Protein AF-L7KKC1-F1 (afdb_monomer_lite)

pLDDT: mean 71.57, std 21.46, range [34.94, 95.06]

Sequence (226 aa):
MRPDLSATINRFHAAGFEMVVVGDIHDRDRKPMLIIGERESKPDSAPPTTPAPATAGQNASPPPPPAAVNVPTPAKRTVGKLPKGIVAVEALADPSTFPPRSPEGKLQRKIDKNGGVWEHAALFDLAGNPVPAILKPTRFGFAWAVYANQKCTGKVVQWVGYSSAHNLQMRIKTVESKGYRIGIVRARSQAQAIQEGRKKSAKVTRTDGGFDPEAEVVKVFAPELY

Secondary structure (DSSP, 8-state):
-PPPHHHHHHHHHHTT--EEEEE-TT-TT-PEEEEEPPP-PPPPP-PPPP----------PPPPPPP----------------TT------PPPGGGS-TTSHHHHHHHHHHHTTTEEEEEEEEETTSPBP-EEEEEETTEEEEEEESSTT--S-EEEEEEPP--SSHHHHHHHHHTTTEEEEEEEEEEEEEEEEETTEEEEEEEESSSS--TTSEEEEEE-GGG-

Radius of gyration: 22.79 Å; chains: 1; bounding box: 57×58×64 Å

Foldseek 3Di:
DDPDPVVVVVVCVVVVWDWDFDFDPPDPVRDTDTDTDDDDDDDDDDDDDDDDDDDDDDDDDDDDDDDDDPDPDDDDDDDDDDPPDPPPPDPFPDLVPDDCPAQQVVVQVVCVVVVQKDKDKFKAFPVRATFLWAWDQDPVGIWIQGDPDQLSDDDGPDTQDFDPDPDPLVRQVSSVVVRIWMFIWIARWGWGWDDDPPDIHIDIDGPSNGGDRPTHTPTIDDSVVD

Structure (mmCIF, N/CA/C/O backbone):
data_AF-L7KKC1-F1
#
_entry.id   AF-L7KKC1-F1
#
loop_
_atom_site.group_PDB
_atom_site.id
_atom_site.type_symbol
_atom_site.label_atom_id
_atom_site.label_alt_id
_atom_site.label_comp_id
_atom_site.label_asym_id
_atom_site.label_entity_id
_atom_site.label_seq_id
_atom_site.pdbx_PDB_ins_code
_atom_site.Cartn_x
_atom_site.Cartn_y
_atom_site.Cartn_z
_atom_site.occupancy
_atom_site.B_iso_or_equiv
_atom_site.auth_seq_id
_atom_site.auth_comp_id
_atom_site.auth_asym_id
_atom_site.auth_atom_id
_atom_site.pdbx_PDB_model_num
ATOM 1 N N . MET A 1 1 ? -15.226 32.324 -11.416 1.00 39.16 1 MET A N 1
ATOM 2 C CA . MET A 1 1 ? -15.829 31.696 -10.220 1.00 39.16 1 MET A CA 1
ATOM 3 C C . MET A 1 1 ? -15.585 30.199 -10.299 1.00 39.16 1 MET A C 1
ATOM 5 O O . MET A 1 1 ? -16.031 29.592 -11.262 1.00 39.16 1 MET A O 1
ATOM 9 N N . ARG A 1 2 ? -14.802 29.616 -9.383 1.00 38.75 2 ARG A N 1
ATOM 10 C CA . ARG A 1 2 ? -14.631 28.154 -9.336 1.00 38.75 2 ARG A CA 1
ATOM 11 C C . ARG A 1 2 ? -15.840 27.547 -8.610 1.00 38.75 2 ARG A C 1
ATOM 13 O O . ARG A 1 2 ? -16.244 28.133 -7.607 1.00 38.75 2 ARG A O 1
ATOM 20 N N . PRO A 1 3 ? -16.425 26.440 -9.097 1.00 49.88 3 PRO A N 1
ATOM 21 C CA . PRO A 1 3 ? -17.507 25.769 -8.388 1.00 49.88 3 PRO A CA 1
ATOM 22 C C . PRO A 1 3 ? -17.004 25.265 -7.032 1.00 49.88 3 PRO A C 1
ATOM 24 O O . PRO A 1 3 ? -15.871 24.796 -6.915 1.00 49.88 3 PRO A O 1
ATOM 27 N N . ASP A 1 4 ? -17.843 25.400 -6.007 1.00 67.12 4 ASP A N 1
ATOM 28 C CA . ASP A 1 4 ? -17.561 24.909 -4.661 1.00 67.12 4 ASP A CA 1
ATOM 29 C C . ASP A 1 4 ? -17.352 23.386 -4.714 1.00 67.12 4 ASP A C 1
ATOM 31 O O . ASP A 1 4 ? -18.232 22.619 -5.129 1.00 67.12 4 ASP A O 1
ATOM 35 N N . LEU A 1 5 ? -16.149 22.950 -4.334 1.00 54.59 5 LEU A N 1
ATOM 36 C CA . LEU A 1 5 ? -15.745 21.546 -4.327 1.00 54.59 5 LEU A CA 1
ATOM 37 C C . LEU A 1 5 ? -16.713 20.720 -3.469 1.00 54.59 5 LEU A C 1
ATOM 39 O O . LEU A 1 5 ? -17.073 19.607 -3.839 1.00 54.59 5 LEU A O 1
ATOM 43 N N . SER A 1 6 ? -17.207 21.305 -2.377 1.00 53.28 6 SER A N 1
ATOM 44 C CA . SER A 1 6 ? -18.157 20.682 -1.454 1.00 53.28 6 SER A CA 1
ATOM 45 C C . SER A 1 6 ? -19.505 20.422 -2.132 1.00 53.28 6 SER A C 1
ATOM 47 O O . SER A 1 6 ? -20.076 19.340 -2.005 1.00 53.28 6 SER A O 1
ATOM 49 N N . ALA A 1 7 ? -19.989 21.384 -2.923 1.00 56.47 7 ALA A N 1
ATOM 50 C CA . ALA A 1 7 ? -21.221 21.236 -3.695 1.00 56.47 7 ALA A CA 1
ATOM 51 C C . ALA A 1 7 ? -21.074 20.193 -4.814 1.00 56.47 7 ALA A C 1
ATOM 53 O O . ALA A 1 7 ? -22.025 19.480 -5.129 1.00 56.47 7 ALA A O 1
ATOM 54 N N . THR A 1 8 ? -19.875 20.076 -5.387 1.00 54.25 8 THR A N 1
ATOM 55 C CA . THR A 1 8 ? -19.562 19.075 -6.414 1.00 54.25 8 THR A CA 1
ATOM 56 C C . THR A 1 8 ? -19.548 17.675 -5.802 1.00 54.25 8 THR A C 1
ATOM 58 O O . THR A 1 8 ? -20.271 16.803 -6.272 1.00 54.25 8 THR A O 1
ATOM 61 N N . ILE A 1 9 ? -18.839 17.487 -4.684 1.00 56.25 9 ILE A N 1
ATOM 62 C CA . ILE A 1 9 ? -18.800 16.224 -3.930 1.00 56.25 9 ILE A CA 1
ATOM 63 C C . ILE A 1 9 ? -20.217 15.769 -3.541 1.00 56.25 9 ILE A C 1
ATOM 65 O O . ILE A 1 9 ? -20.574 14.614 -3.761 1.00 56.25 9 ILE A O 1
ATOM 69 N N . ASN A 1 10 ? -21.054 16.681 -3.036 1.00 53.44 10 ASN A N 1
ATOM 70 C CA . ASN A 1 10 ? -22.425 16.353 -2.635 1.00 53.44 10 ASN A CA 1
ATOM 71 C C . ASN A 1 10 ? -23.318 15.943 -3.820 1.00 53.44 10 ASN A C 1
ATOM 73 O O . ASN A 1 10 ? -24.145 15.046 -3.668 1.00 53.44 10 ASN A O 1
ATOM 77 N N . ARG A 1 11 ? -23.145 16.547 -5.006 1.00 54.91 11 ARG A N 1
ATOM 78 C CA . ARG A 1 11 ? -23.886 16.147 -6.219 1.00 54.91 11 ARG A CA 1
ATOM 79 C C . ARG A 1 11 ? -23.504 14.748 -6.698 1.00 54.91 11 ARG A C 1
ATOM 81 O O . ARG A 1 11 ? -24.383 13.996 -7.099 1.00 54.91 11 ARG A O 1
ATOM 88 N N . PHE A 1 12 ? -22.226 14.384 -6.619 1.00 53.41 12 PHE A N 1
ATOM 89 C CA . PHE A 1 12 ? -21.763 13.050 -7.010 1.00 53.41 12 PHE A CA 1
ATOM 90 C C . PHE A 1 12 ? -22.175 11.965 -6.007 1.00 53.41 12 PHE A C 1
ATOM 92 O O . PHE A 1 12 ? -22.616 10.896 -6.426 1.00 53.41 12 PHE A O 1
ATOM 99 N N . HIS A 1 13 ? -22.154 12.261 -4.703 1.00 52.38 13 HIS A N 1
ATOM 100 C CA . HIS A 1 13 ? -22.696 11.352 -3.686 1.00 52.38 13 HIS A CA 1
ATOM 101 C C . HIS A 1 13 ? -24.207 11.129 -3.851 1.00 52.38 13 HIS A C 1
ATOM 103 O O . HIS A 1 13 ? -24.672 9.995 -3.755 1.00 52.38 13 HIS A O 1
ATOM 109 N N . ALA A 1 14 ? -24.974 12.187 -4.146 1.00 50.50 14 ALA A N 1
ATOM 110 C CA . ALA A 1 14 ? -26.409 12.080 -4.427 1.00 50.50 14 ALA A CA 1
ATOM 111 C C . ALA A 1 14 ? -26.709 11.286 -5.715 1.00 50.50 14 ALA A C 1
ATOM 113 O O . ALA A 1 14 ? -27.774 10.687 -5.831 1.00 50.50 14 ALA A O 1
ATOM 114 N N . ALA A 1 15 ? -25.761 11.247 -6.655 1.00 46.16 15 ALA A N 1
ATOM 115 C CA . ALA A 1 15 ? -25.823 10.443 -7.873 1.00 46.16 15 ALA A CA 1
ATOM 116 C C . ALA A 1 15 ? -25.291 9.002 -7.695 1.00 46.16 15 ALA A C 1
ATOM 118 O O . ALA A 1 15 ? -25.231 8.252 -8.667 1.00 46.16 15 ALA A O 1
ATOM 119 N N . GLY A 1 16 ? -24.935 8.596 -6.468 1.00 39.91 16 GLY A N 1
ATOM 120 C CA . GLY A 1 16 ? -24.543 7.221 -6.143 1.00 39.91 16 GLY A CA 1
ATOM 121 C C . GLY A 1 16 ? -23.097 6.855 -6.483 1.00 39.91 16 GLY A C 1
ATOM 122 O O . GLY A 1 16 ? -22.773 5.671 -6.517 1.00 39.91 16 GLY A O 1
ATOM 123 N N . PHE A 1 17 ? -22.229 7.838 -6.730 1.00 43.53 17 PHE A N 1
ATOM 124 C CA . PHE A 1 17 ? -20.801 7.608 -6.951 1.00 43.53 17 PHE A CA 1
ATOM 125 C C . PHE A 1 17 ? -20.034 7.637 -5.625 1.00 43.53 17 PHE A C 1
ATOM 127 O O . PHE A 1 17 ? -20.229 8.540 -4.806 1.00 43.53 17 PHE A O 1
ATOM 134 N N . GLU A 1 18 ? -19.123 6.680 -5.429 1.00 43.03 18 GLU A N 1
ATOM 135 C CA . GLU A 1 18 ? -18.161 6.716 -4.328 1.00 43.03 18 GLU A CA 1
ATOM 136 C C . GLU A 1 18 ? -16.921 7.502 -4.768 1.00 43.03 18 GLU A C 1
ATOM 138 O O . GLU A 1 18 ? -16.272 7.188 -5.768 1.00 43.03 18 GLU A O 1
ATOM 143 N N . MET A 1 19 ? -16.613 8.571 -4.035 1.00 49.25 19 MET A N 1
ATOM 144 C CA . MET A 1 19 ? -15.468 9.426 -4.321 1.00 49.25 19 MET A CA 1
ATOM 145 C C . MET A 1 19 ? -14.422 9.313 -3.222 1.00 49.25 19 MET A C 1
ATOM 147 O O . MET A 1 19 ? -14.672 9.656 -2.065 1.00 49.25 19 MET A O 1
ATOM 151 N N . VAL A 1 20 ? -13.209 8.922 -3.611 1.00 48.16 20 VAL A N 1
ATOM 152 C CA . VAL A 1 20 ? -12.044 8.932 -2.725 1.00 48.16 20 VAL A CA 1
ATOM 153 C C . VAL A 1 20 ? -11.220 10.174 -3.035 1.00 48.16 20 VAL A C 1
ATOM 155 O O . VAL A 1 20 ? -10.623 10.304 -4.104 1.00 48.16 20 VAL A O 1
ATOM 158 N N . VAL A 1 21 ? -11.188 11.110 -2.087 1.00 47.34 21 VAL A N 1
ATOM 159 C CA . VAL A 1 21 ? -10.288 12.262 -2.161 1.00 47.34 21 VAL A CA 1
ATOM 160 C C . VAL A 1 21 ? -8.912 11.816 -1.690 1.00 47.34 21 VAL A C 1
ATOM 162 O O . VAL A 1 21 ? -8.676 11.648 -0.492 1.00 47.34 21 VAL A O 1
ATOM 165 N N . VAL A 1 22 ? -7.991 11.633 -2.632 1.00 46.12 22 VAL A N 1
ATOM 166 C CA . VAL A 1 22 ? -6.584 11.384 -2.315 1.00 46.12 22 VAL A CA 1
ATOM 167 C C . VAL A 1 22 ? -5.874 12.731 -2.328 1.00 46.12 22 VAL A C 1
ATOM 169 O O . VAL A 1 22 ? -5.817 13.415 -3.350 1.00 46.12 22 VAL A O 1
ATOM 172 N N . GLY A 1 23 ? -5.356 13.145 -1.173 1.00 39.34 23 GLY A N 1
ATOM 173 C CA . GLY A 1 23 ? -4.500 14.324 -1.107 1.00 39.34 23 GLY A CA 1
ATOM 174 C C . GLY A 1 23 ? -3.225 14.066 -1.903 1.00 39.34 23 GLY A C 1
ATOM 175 O O . GLY A 1 23 ? -2.485 13.136 -1.580 1.00 39.34 23 GLY A O 1
ATOM 176 N N . ASP A 1 24 ? -2.964 14.874 -2.932 1.00 44.38 24 ASP A N 1
ATOM 177 C CA . ASP A 1 24 ? -1.679 14.828 -3.618 1.00 44.38 24 ASP A CA 1
ATOM 178 C C . ASP A 1 24 ? -0.607 15.420 -2.693 1.00 44.38 24 ASP A C 1
ATOM 180 O O . ASP A 1 24 ? -0.556 16.625 -2.443 1.00 44.38 24 ASP A O 1
ATOM 184 N N . ILE A 1 25 ? 0.235 14.547 -2.137 1.00 45.97 25 ILE A N 1
ATOM 185 C CA . ILE A 1 25 ? 1.343 14.911 -1.241 1.00 45.97 25 ILE A CA 1
ATOM 186 C C . ILE A 1 25 ? 2.441 15.696 -1.987 1.00 45.97 25 ILE A C 1
ATOM 188 O O . ILE A 1 25 ? 3.301 16.304 -1.346 1.00 45.97 25 ILE A O 1
ATOM 192 N N . HIS A 1 26 ? 2.409 15.731 -3.323 1.00 41.16 26 HIS A N 1
ATOM 193 C CA . HIS A 1 26 ? 3.386 16.441 -4.144 1.00 41.16 26 HIS A CA 1
ATOM 194 C C . HIS A 1 26 ? 2.881 17.768 -4.731 1.00 41.16 26 HIS A C 1
ATOM 196 O O . HIS A 1 26 ? 3.691 18.505 -5.297 1.00 41.16 26 HIS A O 1
ATOM 202 N N . ASP A 1 27 ? 1.609 18.134 -4.537 1.00 43.75 27 ASP A N 1
ATOM 203 C CA . ASP A 1 27 ? 1.118 19.464 -4.901 1.00 43.75 27 ASP A CA 1
ATOM 204 C C . ASP A 1 27 ? 1.417 20.475 -3.780 1.00 43.75 27 ASP A C 1
ATOM 206 O O . ASP A 1 27 ? 0.890 20.382 -2.666 1.00 43.75 27 ASP A O 1
ATOM 210 N N . ARG A 1 28 ? 2.258 21.477 -4.073 1.00 41.28 28 ARG A N 1
ATOM 211 C CA . ARG A 1 28 ? 2.551 22.580 -3.137 1.00 41.28 28 ARG A CA 1
ATOM 212 C C . ARG A 1 28 ? 1.296 23.382 -2.777 1.00 41.28 28 ARG A C 1
ATOM 214 O O . ARG A 1 28 ? 1.252 23.935 -1.680 1.00 41.28 28 ARG A O 1
ATOM 221 N N . ASP A 1 29 ? 0.278 23.372 -3.638 1.00 51.53 29 ASP A N 1
ATOM 222 C CA . ASP A 1 29 ? -1.000 24.054 -3.415 1.00 51.53 29 ASP A CA 1
ATOM 223 C C . ASP A 1 29 ? -2.050 23.167 -2.714 1.00 51.53 29 ASP A C 1
ATOM 225 O O . ASP A 1 29 ? -3.161 23.631 -2.451 1.00 51.53 29 ASP A O 1
ATOM 229 N N . ARG A 1 30 ? -1.723 21.901 -2.398 1.00 47.28 30 ARG A N 1
ATOM 230 C CA . ARG A 1 30 ? -2.631 20.902 -1.797 1.00 47.28 30 ARG A CA 1
ATOM 231 C C . ARG A 1 30 ? -3.983 20.779 -2.512 1.00 47.28 30 ARG A C 1
ATOM 233 O O . ARG A 1 30 ? -5.016 20.657 -1.844 1.00 47.28 30 ARG A O 1
ATOM 240 N N . LYS A 1 31 ? -4.029 20.814 -3.847 1.00 44.19 31 LYS A N 1
ATOM 241 C CA . LYS A 1 31 ? -5.304 20.600 -4.541 1.00 44.19 31 LYS A CA 1
ATOM 242 C C . LYS A 1 31 ? -5.710 19.130 -4.362 1.00 44.19 31 LYS A C 1
ATOM 244 O O . LYS A 1 31 ? -4.922 18.237 -4.674 1.00 44.19 31 LYS A O 1
ATOM 249 N N . PRO A 1 32 ? -6.905 18.849 -3.817 1.00 42.81 32 PRO A N 1
ATOM 250 C CA . PRO A 1 32 ? -7.381 17.479 -3.696 1.00 42.81 32 PRO A CA 1
ATOM 251 C C . PRO A 1 32 ? -7.578 16.881 -5.093 1.00 42.81 32 PRO A C 1
ATOM 253 O O . PRO A 1 32 ? -8.260 17.482 -5.925 1.00 42.81 32 PRO A O 1
ATOM 256 N N . MET A 1 33 ? -7.007 15.701 -5.351 1.00 43.72 33 MET A N 1
ATOM 257 C CA . MET A 1 33 ? -7.360 14.927 -6.539 1.00 43.72 33 MET A CA 1
ATOM 258 C C . MET A 1 33 ? -8.684 14.212 -6.289 1.00 43.72 33 MET A C 1
ATOM 260 O O . MET A 1 33 ? -8.838 13.475 -5.311 1.00 43.72 33 MET A O 1
ATOM 264 N N . LEU A 1 34 ? -9.628 14.436 -7.199 1.00 45.03 34 LEU A N 1
ATOM 265 C CA . LEU A 1 34 ? -10.873 13.690 -7.279 1.00 45.03 34 LEU A CA 1
ATOM 266 C C . LEU A 1 34 ? -10.606 12.391 -8.039 1.00 45.03 34 LEU A C 1
ATOM 268 O O . LEU A 1 34 ? -10.221 12.438 -9.206 1.00 45.03 34 LEU A O 1
ATOM 272 N N . ILE A 1 35 ? -10.827 11.245 -7.403 1.00 49.44 35 ILE A N 1
ATOM 273 C CA . ILE A 1 35 ? -10.912 9.965 -8.105 1.00 49.44 35 ILE A CA 1
ATOM 274 C C . ILE A 1 35 ? -12.392 9.586 -8.120 1.00 49.44 35 ILE A C 1
ATOM 276 O O . ILE A 1 35 ? -12.973 9.324 -7.066 1.00 49.44 35 ILE A O 1
ATOM 280 N N . ILE A 1 36 ? -13.008 9.626 -9.303 1.00 42.75 36 ILE A N 1
ATOM 281 C CA . ILE A 1 36 ? -14.384 9.166 -9.526 1.00 42.75 36 ILE A CA 1
ATOM 282 C C . ILE A 1 36 ? -14.294 7.684 -9.902 1.00 42.75 36 ILE A C 1
ATOM 284 O O . ILE A 1 36 ? -13.693 7.345 -10.921 1.00 42.75 36 ILE A O 1
ATOM 288 N N . GLY A 1 37 ? -14.836 6.799 -9.064 1.00 37.22 37 GLY A N 1
ATOM 289 C CA . GLY A 1 37 ? -15.047 5.400 -9.434 1.00 37.22 37 GLY A CA 1
ATOM 290 C C . GLY A 1 37 ? -16.340 5.268 -10.235 1.00 37.22 37 GLY A C 1
ATOM 291 O O . GLY A 1 37 ? -17.384 5.715 -9.769 1.00 37.22 37 GLY A O 1
ATOM 292 N N . GLU A 1 38 ? -16.286 4.693 -11.437 1.00 38.59 38 GLU A N 1
ATOM 293 C CA . GLU A 1 38 ? -17.496 4.363 -12.199 1.00 38.59 38 GLU A CA 1
ATOM 294 C C . GLU A 1 38 ? -18.210 3.131 -11.625 1.00 38.59 38 GLU A C 1
ATOM 296 O O . GLU A 1 38 ? -17.590 2.222 -11.072 1.00 38.59 38 GLU A O 1
ATOM 301 N N . ARG A 1 39 ? -19.539 3.126 -11.772 1.00 38.16 39 ARG A N 1
ATOM 302 C CA . ARG A 1 39 ? -20.453 2.045 -11.388 1.00 38.16 39 ARG A CA 1
ATOM 303 C C . ARG A 1 39 ? -20.300 0.856 -12.343 1.00 38.16 39 ARG A C 1
ATOM 305 O O . ARG A 1 39 ? -20.395 1.041 -13.553 1.00 38.16 39 ARG A O 1
ATOM 312 N N . GLU A 1 40 ? -20.185 -0.361 -11.808 1.00 43.66 40 GLU A N 1
ATOM 313 C CA . GLU A 1 40 ? -20.381 -1.594 -12.584 1.00 43.66 40 GLU A CA 1
ATOM 314 C C . GLU A 1 40 ? -21.781 -1.592 -13.215 1.00 43.66 40 GLU A C 1
ATOM 316 O O . GLU A 1 40 ? -22.809 -1.664 -12.530 1.00 43.66 40 GLU A O 1
ATOM 321 N N . SER A 1 41 ? -21.829 -1.488 -14.541 1.00 41.09 41 SER A N 1
ATOM 322 C CA . SER A 1 41 ? -23.022 -1.803 -15.316 1.00 41.09 41 SER A CA 1
ATOM 323 C C . SER A 1 41 ? -23.044 -3.312 -15.556 1.00 41.09 41 SER A C 1
ATOM 325 O O . SER A 1 41 ? -22.096 -3.905 -16.061 1.00 41.09 41 SER A O 1
ATOM 327 N N . LYS A 1 42 ? -24.134 -3.941 -15.120 1.00 39.03 42 LYS A N 1
ATOM 328 C CA . LYS A 1 42 ? -24.416 -5.371 -15.261 1.00 39.03 42 LYS A CA 1
ATOM 329 C C . LYS A 1 42 ? -24.520 -5.709 -16.761 1.00 39.03 42 LYS A C 1
ATOM 331 O O . LYS A 1 42 ? -25.379 -5.113 -17.410 1.00 39.03 42 LYS A O 1
ATOM 336 N N . PRO A 1 43 ? -23.694 -6.606 -17.331 1.00 44.25 43 PRO A N 1
ATOM 337 C CA . PRO A 1 43 ? -23.801 -6.931 -18.747 1.00 44.25 43 PRO A CA 1
ATOM 338 C C . PRO A 1 43 ? -24.973 -7.888 -19.006 1.00 44.25 43 PRO A C 1
ATOM 340 O O . PRO A 1 43 ? -25.061 -8.964 -18.409 1.00 44.25 43 PRO A O 1
ATOM 343 N N . ASP A 1 44 ? -25.862 -7.479 -19.912 1.00 37.28 44 ASP A N 1
ATOM 344 C CA . ASP A 1 44 ? -26.849 -8.344 -20.559 1.00 37.28 44 ASP A CA 1
ATOM 345 C C . ASP A 1 44 ? -26.139 -9.393 -21.427 1.00 37.28 44 ASP A C 1
ATOM 347 O O . ASP A 1 44 ? -25.152 -9.121 -22.112 1.00 37.28 44 ASP A O 1
ATOM 351 N N . SER A 1 45 ? -26.638 -10.622 -21.352 1.00 42.19 45 SER A N 1
ATOM 352 C CA . SER A 1 45 ? -26.039 -11.811 -21.955 1.00 42.19 45 SER A CA 1
ATOM 353 C C . SER A 1 45 ? -26.360 -11.931 -23.447 1.00 42.19 45 SER A C 1
ATOM 355 O O . SER A 1 45 ? -27.527 -11.949 -23.828 1.00 42.19 45 SER A O 1
ATOM 357 N N . ALA A 1 46 ? -25.336 -12.145 -24.277 1.00 44.31 46 ALA A N 1
ATOM 358 C CA . ALA A 1 46 ? -25.465 -12.785 -25.587 1.00 44.31 46 ALA A CA 1
ATOM 359 C C . ALA A 1 46 ? -24.260 -13.724 -25.820 1.00 44.31 46 ALA A C 1
ATOM 361 O O . ALA A 1 46 ? -23.129 -13.335 -25.514 1.00 44.31 46 ALA A O 1
ATOM 362 N N . PRO A 1 47 ? -24.462 -14.962 -26.313 1.00 52.31 47 PRO A N 1
ATOM 363 C CA . PRO A 1 47 ? -23.385 -15.940 -26.454 1.00 52.31 47 PRO A CA 1
ATOM 364 C C . PRO A 1 47 ? -22.540 -15.704 -27.723 1.00 52.31 47 PRO A C 1
ATOM 366 O O . PRO A 1 47 ? -23.092 -15.337 -28.762 1.00 52.31 47 PRO A O 1
ATOM 369 N N . PRO A 1 48 ? -21.216 -15.953 -27.684 1.00 54.56 48 PRO A N 1
ATOM 370 C CA . PRO A 1 48 ? -20.351 -15.836 -28.853 1.00 54.56 48 PRO A CA 1
ATOM 371 C C . PRO A 1 48 ? -20.365 -17.095 -29.737 1.00 54.56 48 PRO A C 1
ATOM 373 O O . PRO A 1 48 ? -20.279 -18.228 -29.262 1.00 54.56 48 PRO A O 1
ATOM 376 N N . THR A 1 49 ? -20.411 -16.862 -31.048 1.00 45.09 49 THR A N 1
ATOM 377 C CA . THR A 1 49 ? -20.264 -17.852 -32.122 1.00 45.09 49 THR A CA 1
ATOM 378 C C . THR A 1 49 ? -18.806 -18.302 -32.267 1.00 45.09 49 THR A C 1
ATOM 380 O O . THR A 1 49 ? -17.895 -17.483 -32.379 1.00 45.09 49 THR A O 1
ATOM 383 N N . THR A 1 50 ? -18.594 -19.616 -32.300 1.00 53.97 50 THR A N 1
ATOM 384 C CA . THR A 1 50 ? -17.314 -20.302 -32.541 1.00 53.97 50 THR A CA 1
ATOM 385 C C . THR A 1 50 ? -16.831 -20.166 -33.993 1.00 53.97 50 THR A C 1
ATOM 387 O O . THR A 1 50 ? -17.629 -20.368 -34.908 1.00 53.97 50 THR A O 1
ATOM 390 N N . PRO A 1 51 ? -15.518 -19.980 -34.227 1.00 50.53 51 PRO A N 1
ATOM 391 C CA . PRO A 1 51 ? -14.867 -20.461 -35.442 1.00 50.53 51 PRO A CA 1
ATOM 392 C C . PRO A 1 51 ? -13.831 -21.570 -35.180 1.00 50.53 51 PRO A C 1
ATOM 394 O O . PRO A 1 51 ? -13.191 -21.643 -34.133 1.00 50.53 51 PRO A O 1
ATOM 397 N N . ALA A 1 52 ? -13.727 -22.442 -36.183 1.00 49.03 52 ALA A N 1
ATOM 398 C CA . ALA A 1 52 ? -12.994 -23.704 -36.268 1.00 49.03 52 ALA A CA 1
ATOM 399 C C . ALA A 1 52 ? -11.446 -23.571 -36.278 1.00 49.03 52 ALA A C 1
ATOM 401 O O . A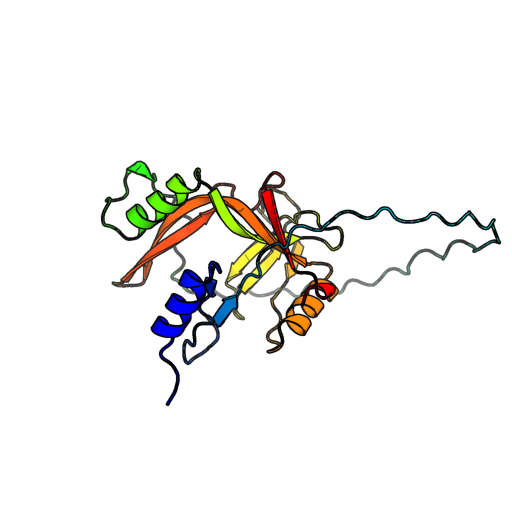LA A 1 52 ? -10.927 -22.477 -36.511 1.00 49.03 52 ALA A O 1
ATOM 402 N N . PRO A 1 53 ? -10.692 -24.677 -36.069 1.00 49.50 53 PRO A N 1
ATOM 403 C CA . PRO A 1 53 ? -9.236 -24.653 -35.961 1.00 49.50 53 PRO A CA 1
ATOM 404 C C . PRO A 1 53 ? -8.555 -24.774 -37.333 1.00 49.50 53 PRO A C 1
ATOM 406 O O . PRO A 1 53 ? -8.942 -25.601 -38.159 1.00 49.50 53 PRO A O 1
ATOM 409 N N . ALA A 1 54 ? -7.497 -23.989 -37.551 1.00 45.38 54 ALA A N 1
ATOM 410 C CA . ALA A 1 54 ? -6.571 -24.157 -38.669 1.00 45.38 54 ALA A CA 1
ATOM 411 C C . ALA A 1 54 ? -5.245 -24.758 -38.177 1.00 45.38 54 ALA A C 1
ATOM 413 O O . ALA A 1 54 ? -4.686 -24.358 -37.156 1.00 45.38 54 ALA A O 1
ATOM 414 N N . THR A 1 55 ? -4.786 -25.754 -38.925 1.00 41.16 55 THR A N 1
ATOM 415 C CA . THR A 1 55 ? -3.694 -26.675 -38.618 1.00 41.16 55 THR A CA 1
ATOM 416 C C . THR A 1 55 ? -2.303 -26.098 -38.915 1.00 41.16 55 THR A C 1
ATOM 418 O O . THR A 1 55 ? -2.097 -25.415 -39.911 1.00 41.16 55 THR A O 1
ATOM 421 N N . ALA A 1 56 ? -1.380 -26.455 -38.016 1.00 43.09 56 ALA A N 1
ATOM 422 C CA . ALA A 1 56 ? 0.083 -26.569 -38.060 1.00 43.09 56 ALA A CA 1
ATOM 423 C C . ALA A 1 56 ? 0.899 -26.051 -39.266 1.00 43.09 56 ALA A C 1
ATOM 425 O O . ALA A 1 56 ? 0.703 -26.451 -40.412 1.00 43.09 56 ALA A O 1
ATOM 426 N N . GLY A 1 57 ? 1.989 -25.346 -38.933 1.00 39.38 57 GLY A N 1
ATOM 427 C CA . GLY A 1 57 ? 3.124 -25.112 -39.824 1.00 39.38 57 GLY A CA 1
ATOM 428 C C . GLY A 1 57 ? 4.396 -24.636 -39.105 1.00 39.38 57 GLY A C 1
ATOM 429 O O . GLY A 1 57 ? 4.546 -23.452 -38.853 1.00 39.38 57 GLY A O 1
ATOM 430 N N . GLN A 1 58 ? 5.312 -25.585 -38.873 1.00 44.84 58 GLN A N 1
ATOM 431 C CA . GLN A 1 58 ? 6.778 -25.483 -39.032 1.00 44.84 58 GLN A CA 1
ATOM 432 C C . GLN A 1 58 ? 7.670 -24.748 -37.998 1.00 44.84 58 GLN A C 1
ATOM 434 O O . GLN A 1 58 ? 7.644 -23.537 -37.829 1.00 44.84 58 GLN A O 1
ATOM 439 N N . ASN A 1 59 ? 8.565 -25.563 -37.415 1.00 52.44 59 ASN A N 1
ATOM 440 C CA . ASN A 1 59 ? 10.009 -25.367 -37.209 1.00 52.44 59 ASN A CA 1
ATOM 441 C C . ASN A 1 59 ? 10.537 -23.957 -36.890 1.00 52.44 59 ASN A C 1
ATOM 443 O O . ASN A 1 59 ? 10.825 -23.173 -37.792 1.00 52.44 59 ASN A O 1
ATOM 447 N N . ALA A 1 60 ? 10.886 -23.737 -35.620 1.00 47.28 6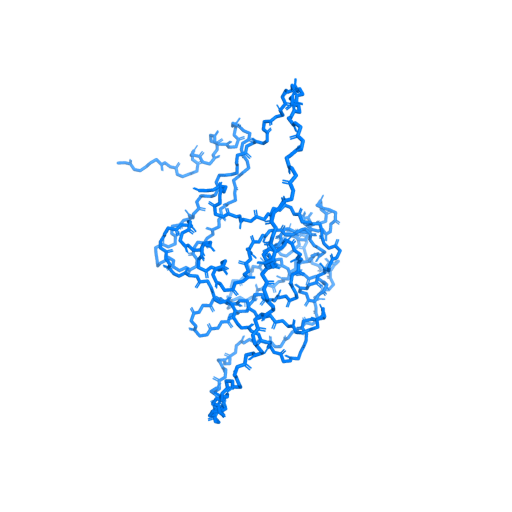0 ALA A N 1
ATOM 448 C CA . ALA A 1 60 ? 11.906 -22.766 -35.234 1.00 47.28 60 ALA A CA 1
ATOM 449 C C . ALA A 1 60 ? 12.873 -23.395 -34.217 1.00 47.28 60 ALA A C 1
ATOM 451 O O . ALA A 1 60 ? 12.461 -23.922 -33.183 1.00 47.28 60 ALA A O 1
ATOM 452 N N . SER A 1 61 ? 14.161 -23.367 -34.556 1.00 60.94 61 SER A N 1
ATOM 453 C CA . SER A 1 61 ? 15.289 -23.828 -33.743 1.00 60.94 61 SER A CA 1
ATOM 454 C C . SER A 1 61 ? 15.376 -23.106 -32.387 1.00 60.94 61 SER A C 1
ATOM 456 O O . SER A 1 61 ? 14.995 -21.937 -32.295 1.00 60.94 61 SER A O 1
ATOM 458 N N . PRO A 1 62 ? 15.923 -23.751 -31.339 1.00 68.56 62 PRO A N 1
ATOM 459 C CA . PRO A 1 62 ? 16.112 -23.112 -30.041 1.00 68.56 62 PRO A CA 1
ATOM 460 C C . PRO A 1 62 ? 17.147 -21.971 -30.120 1.00 68.56 62 PRO A C 1
ATOM 462 O O . PRO A 1 62 ? 18.189 -22.138 -30.762 1.00 68.56 62 PRO A O 1
ATOM 465 N N . PRO A 1 63 ? 16.900 -20.818 -29.468 1.00 70.81 63 PRO A N 1
ATOM 466 C CA . PRO A 1 63 ? 17.883 -19.746 -29.379 1.00 70.81 63 PRO A CA 1
ATOM 467 C C . PRO A 1 63 ? 19.076 -20.154 -28.491 1.00 70.81 63 PRO A C 1
ATOM 469 O O . PRO A 1 63 ? 18.902 -20.911 -27.531 1.00 70.81 63 PRO A O 1
ATOM 472 N N . PRO A 1 64 ? 20.291 -19.649 -28.777 1.00 73.19 64 PRO A N 1
ATOM 473 C CA . PRO A 1 64 ? 21.469 -19.892 -27.951 1.00 73.19 64 PRO A CA 1
ATOM 474 C C . PRO A 1 64 ? 21.321 -19.266 -26.550 1.00 73.19 64 PRO A C 1
ATOM 476 O O . PRO A 1 64 ? 20.623 -18.259 -26.391 1.00 73.19 64 PRO A O 1
ATOM 479 N N . PRO A 1 65 ? 21.989 -19.831 -25.525 1.00 68.00 65 PRO A N 1
ATOM 480 C CA . PRO A 1 65 ? 21.948 -19.301 -24.166 1.00 68.00 65 PRO A CA 1
ATOM 481 C C . PRO A 1 65 ? 22.533 -17.877 -24.098 1.00 68.00 65 PRO A C 1
ATOM 483 O O . PRO A 1 65 ? 23.476 -17.558 -24.829 1.00 68.00 65 PRO A O 1
ATOM 486 N N . PRO A 1 66 ? 21.998 -17.008 -23.220 1.00 59.66 66 PRO A N 1
ATOM 487 C CA . PRO A 1 66 ? 22.427 -15.619 -23.121 1.00 59.66 66 PRO A CA 1
ATOM 488 C C . PRO A 1 66 ? 23.887 -15.508 -22.668 1.00 59.66 66 PRO A C 1
ATOM 490 O O . PRO A 1 66 ? 24.317 -16.156 -21.713 1.00 59.66 66 PRO A O 1
ATOM 493 N N . ALA A 1 67 ? 24.636 -14.634 -23.344 1.00 51.56 67 ALA A N 1
ATOM 494 C CA . ALA A 1 67 ? 25.976 -14.233 -22.944 1.00 51.56 67 ALA A CA 1
ATOM 495 C C . ALA A 1 67 ? 25.962 -13.658 -21.517 1.00 51.56 67 ALA A C 1
ATOM 497 O O . ALA A 1 67 ? 25.089 -12.864 -21.159 1.00 51.56 67 ALA A O 1
ATOM 498 N N . ALA A 1 68 ? 26.943 -14.062 -20.710 1.00 45.81 68 ALA A N 1
ATOM 499 C CA . ALA A 1 68 ? 27.130 -13.592 -19.346 1.00 45.81 68 ALA A CA 1
ATOM 500 C C . ALA A 1 68 ? 27.260 -12.059 -19.317 1.00 45.81 68 ALA A C 1
ATOM 502 O O . ALA A 1 68 ? 28.266 -11.489 -19.739 1.00 45.81 68 ALA A O 1
ATOM 503 N N . VAL A 1 69 ? 26.228 -11.387 -18.809 1.00 45.78 69 VAL A N 1
ATOM 504 C CA . VAL A 1 69 ? 26.272 -9.955 -18.522 1.00 45.78 69 VAL A CA 1
ATOM 505 C C . VAL A 1 69 ? 27.171 -9.757 -17.305 1.00 45.78 69 VAL A C 1
ATOM 507 O O . VAL A 1 69 ? 26.849 -10.188 -16.199 1.00 45.78 69 VAL A O 1
ATOM 510 N N . ASN A 1 70 ? 28.308 -9.098 -17.526 1.00 44.91 70 ASN A N 1
ATOM 511 C CA . ASN A 1 70 ? 29.186 -8.593 -16.478 1.00 44.91 70 ASN A CA 1
ATOM 512 C C . ASN A 1 70 ? 28.385 -7.669 -15.549 1.00 44.91 70 ASN A C 1
ATOM 514 O O . ASN A 1 70 ? 28.006 -6.562 -15.931 1.00 44.91 70 ASN A O 1
ATOM 518 N N . VAL A 1 71 ? 28.117 -8.132 -14.328 1.00 41.78 71 VAL A N 1
ATOM 519 C CA . VAL A 1 71 ? 27.502 -7.330 -13.268 1.00 41.78 71 VAL A CA 1
ATOM 520 C C . VAL A 1 71 ? 28.573 -6.383 -12.716 1.00 41.78 71 VAL A C 1
ATOM 522 O O . VAL A 1 71 ? 29.547 -6.864 -12.135 1.00 41.78 71 VAL A O 1
ATOM 525 N N . PRO A 1 72 ? 28.443 -5.050 -12.851 1.00 44.12 72 PRO A N 1
ATOM 526 C CA . PRO A 1 72 ? 29.346 -4.139 -12.168 1.00 44.12 72 PRO A CA 1
ATOM 527 C C . PRO A 1 72 ? 29.145 -4.243 -10.650 1.00 44.12 72 PRO A C 1
ATOM 529 O O . PRO A 1 72 ? 28.038 -4.103 -10.124 1.00 44.12 72 PRO A O 1
ATOM 532 N N . THR A 1 73 ? 30.251 -4.487 -9.953 1.00 46.38 73 THR A N 1
ATOM 533 C CA . THR A 1 73 ? 30.401 -4.487 -8.496 1.00 46.38 73 THR A CA 1
ATOM 534 C C . THR A 1 73 ? 29.714 -3.269 -7.859 1.00 46.38 73 THR A C 1
ATOM 536 O O . THR A 1 73 ? 29.981 -2.138 -8.275 1.00 46.38 73 THR A O 1
ATOM 539 N N . PRO A 1 74 ? 28.862 -3.431 -6.828 1.00 42.97 74 PRO A N 1
ATOM 540 C CA . PRO A 1 74 ? 28.251 -2.291 -6.162 1.00 42.97 74 PRO A CA 1
ATOM 541 C C . PRO A 1 74 ? 29.312 -1.489 -5.400 1.00 42.97 74 PRO A C 1
ATOM 543 O O . PRO A 1 74 ? 29.957 -1.984 -4.473 1.00 42.97 74 PRO A O 1
ATOM 546 N N . ALA A 1 75 ? 29.463 -0.220 -5.780 1.00 45.56 75 ALA A N 1
ATOM 547 C CA . ALA A 1 75 ? 30.248 0.758 -5.044 1.00 45.56 75 ALA A CA 1
ATOM 548 C C . ALA A 1 75 ? 29.777 0.833 -3.581 1.00 45.56 75 ALA A C 1
ATOM 550 O O . ALA A 1 75 ? 28.576 0.918 -3.301 1.00 45.56 75 ALA A O 1
ATOM 551 N N . LYS A 1 76 ? 30.738 0.820 -2.647 1.00 40.12 76 LYS A N 1
ATOM 552 C CA . LYS A 1 76 ? 30.525 1.034 -1.209 1.00 40.12 76 LYS A CA 1
ATOM 553 C C . LYS A 1 76 ? 29.761 2.343 -1.005 1.00 40.12 76 LYS A C 1
ATOM 555 O O . LYS A 1 76 ? 30.323 3.428 -1.122 1.00 40.12 76 LYS A O 1
ATOM 560 N N . ARG A 1 77 ? 28.463 2.244 -0.719 1.00 39.94 77 ARG A N 1
ATOM 561 C CA . ARG A 1 77 ? 27.610 3.400 -0.453 1.00 39.94 77 ARG A CA 1
ATOM 562 C C . ARG A 1 77 ? 27.674 3.709 1.037 1.00 39.94 77 ARG A C 1
ATOM 564 O O . ARG A 1 77 ? 27.157 2.958 1.859 1.00 39.94 77 ARG A O 1
ATOM 571 N N . THR A 1 78 ? 28.334 4.812 1.367 1.00 39.22 78 THR A N 1
ATOM 572 C CA . THR A 1 78 ? 28.377 5.396 2.706 1.00 39.22 78 THR A CA 1
ATOM 573 C C . THR A 1 78 ? 26.950 5.618 3.203 1.00 39.22 78 THR A C 1
ATOM 575 O O . THR A 1 78 ? 26.150 6.290 2.546 1.00 39.22 78 THR A O 1
ATOM 578 N N . VAL A 1 79 ? 26.617 5.009 4.341 1.00 36.97 79 VAL A N 1
ATOM 579 C CA . VAL A 1 79 ? 25.309 5.108 4.995 1.00 36.97 79 VAL A CA 1
ATOM 580 C C . VAL A 1 79 ? 25.108 6.554 5.446 1.00 36.97 79 VAL A C 1
ATOM 582 O O . VAL A 1 79 ? 25.617 6.987 6.477 1.00 36.97 79 VAL A O 1
ATOM 585 N N . GLY A 1 80 ? 24.389 7.326 4.632 1.00 36.28 80 GLY A N 1
ATOM 586 C CA . GLY A 1 80 ? 23.899 8.643 5.009 1.00 36.28 80 GLY A CA 1
ATOM 587 C C . GLY A 1 80 ? 22.928 8.506 6.178 1.00 36.28 80 GLY A C 1
ATOM 588 O O . GLY A 1 80 ? 21.934 7.787 6.093 1.00 36.28 80 GLY A O 1
ATOM 589 N N . LYS A 1 81 ? 23.256 9.188 7.274 1.00 38.53 81 LYS A N 1
ATOM 590 C CA . LYS A 1 81 ? 22.473 9.331 8.506 1.00 38.53 81 LYS A CA 1
ATOM 591 C C . LYS A 1 81 ? 20.997 9.615 8.168 1.00 38.53 81 LYS A C 1
ATOM 593 O O . LYS A 1 81 ? 20.700 10.650 7.572 1.00 38.53 81 LYS A O 1
ATOM 598 N N . LEU A 1 82 ? 20.086 8.702 8.527 1.00 43.25 82 LEU A N 1
ATOM 599 C CA . LEU A 1 82 ? 18.640 8.935 8.422 1.00 43.25 82 LEU A CA 1
ATOM 600 C C . LEU A 1 82 ? 18.242 10.171 9.255 1.00 43.25 82 LEU A C 1
ATOM 602 O O . LEU A 1 82 ? 18.839 10.401 10.314 1.00 43.25 82 LEU A O 1
ATOM 606 N N . PRO A 1 83 ? 17.234 10.954 8.825 1.00 42.66 83 PRO A N 1
ATOM 607 C CA . PRO A 1 83 ? 16.691 12.032 9.641 1.00 42.66 83 PRO A CA 1
ATOM 608 C C . PRO A 1 83 ? 16.198 11.469 10.982 1.00 42.66 83 PRO A C 1
ATOM 610 O O . PRO A 1 83 ? 15.375 10.553 11.029 1.00 42.66 83 PRO A O 1
ATOM 613 N N . LYS A 1 84 ? 16.729 12.017 12.081 1.00 41.88 84 LYS A N 1
ATOM 614 C CA . LYS A 1 84 ? 16.248 11.763 13.444 1.00 41.88 84 LYS A CA 1
ATOM 615 C C . LYS A 1 84 ? 14.782 12.203 13.513 1.00 41.88 84 LYS A C 1
ATOM 617 O O . LYS A 1 84 ? 14.509 13.392 13.389 1.00 41.88 84 LYS A O 1
ATOM 622 N N . GLY A 1 85 ? 13.859 11.258 13.678 1.00 40.16 85 GLY A N 1
ATOM 623 C CA . GLY A 1 85 ? 12.430 11.563 13.812 1.00 40.16 85 GLY A CA 1
ATOM 624 C C . GLY A 1 85 ? 11.474 10.415 13.491 1.00 40.16 85 GLY A C 1
ATOM 625 O O . GLY A 1 85 ? 10.320 10.472 13.895 1.00 40.16 85 GLY A O 1
ATOM 626 N N . ILE A 1 86 ? 11.929 9.352 12.821 1.00 38.09 86 ILE A N 1
ATOM 627 C CA . ILE A 1 86 ? 11.120 8.138 12.656 1.00 38.09 86 ILE A CA 1
ATOM 628 C C . ILE A 1 86 ? 11.413 7.242 13.858 1.00 38.09 86 ILE A C 1
ATOM 630 O O . ILE A 1 86 ? 12.407 6.517 13.876 1.00 38.09 86 ILE A O 1
ATOM 634 N N . VAL A 1 87 ? 10.588 7.375 14.897 1.00 35.66 87 VAL A N 1
ATOM 635 C CA . VAL A 1 87 ? 10.578 6.453 16.037 1.00 35.66 87 VAL A CA 1
ATOM 636 C C . VAL A 1 87 ? 10.378 5.039 15.488 1.00 35.66 87 VAL A C 1
ATOM 638 O O . VAL A 1 87 ? 9.606 4.831 14.548 1.00 35.66 87 VAL A O 1
ATOM 641 N N . ALA A 1 88 ? 11.154 4.096 16.027 1.00 34.94 88 ALA A N 1
ATOM 642 C CA . ALA A 1 88 ? 11.064 2.675 15.726 1.00 34.94 88 ALA A CA 1
ATOM 643 C C . ALA A 1 88 ? 9.611 2.188 15.819 1.00 34.94 88 ALA A C 1
ATOM 645 O O . ALA A 1 88 ? 8.797 2.813 16.490 1.00 34.94 88 ALA A O 1
ATOM 646 N N . VAL A 1 89 ? 9.307 1.090 15.126 1.00 41.03 89 VAL A N 1
ATOM 647 C CA . VAL A 1 89 ? 7.995 0.431 15.080 1.00 41.03 89 VAL A CA 1
ATOM 648 C C . VAL A 1 89 ? 7.543 0.095 16.505 1.00 41.03 89 VAL A C 1
ATOM 650 O O . VAL A 1 89 ? 7.808 -0.990 17.011 1.00 41.03 89 VAL A O 1
ATOM 653 N N . GLU A 1 90 ? 6.919 1.059 17.177 1.00 46.09 90 GLU A N 1
ATOM 654 C CA . GLU A 1 90 ? 6.174 0.850 18.407 1.00 46.09 90 GLU A CA 1
ATOM 655 C C . GLU A 1 90 ? 5.127 -0.206 18.071 1.00 46.09 90 GLU A C 1
ATOM 657 O O . GLU A 1 90 ? 4.428 -0.085 17.056 1.00 46.09 90 GLU A O 1
ATOM 662 N N . ALA A 1 91 ? 5.088 -1.278 18.866 1.00 57.62 91 ALA A N 1
ATOM 663 C CA . ALA A 1 91 ? 4.045 -2.285 18.766 1.00 57.62 91 ALA A CA 1
ATOM 664 C C . ALA A 1 91 ? 2.701 -1.557 18.642 1.00 57.62 91 ALA A C 1
ATOM 666 O O . ALA A 1 91 ? 2.442 -0.629 19.413 1.00 57.62 91 ALA A O 1
ATOM 667 N N . LEU A 1 92 ? 1.904 -1.902 17.622 1.00 67.69 92 LEU A N 1
ATOM 668 C CA . LEU A 1 92 ? 0.613 -1.252 17.410 1.00 67.69 92 LEU A CA 1
ATOM 669 C C . LEU A 1 92 ? -0.158 -1.298 18.731 1.00 67.69 92 LEU A C 1
ATOM 671 O O . LEU A 1 92 ? -0.372 -2.377 19.281 1.00 67.69 92 LEU A O 1
ATOM 675 N N . ALA A 1 93 ? -0.514 -0.123 19.254 1.00 76.44 93 ALA A N 1
ATOM 676 C CA . ALA A 1 93 ? -1.275 -0.019 20.490 1.00 76.44 93 ALA A CA 1
ATOM 677 C C . ALA A 1 93 ? -2.564 -0.837 20.368 1.00 76.44 93 ALA A C 1
ATOM 679 O O . ALA A 1 93 ? -3.163 -0.857 19.297 1.00 76.44 93 ALA A O 1
ATOM 680 N N . ASP A 1 94 ? -2.989 -1.505 21.438 1.00 80.19 94 ASP A N 1
ATOM 681 C CA . ASP A 1 94 ? -4.206 -2.320 21.424 1.00 80.19 94 ASP A CA 1
ATOM 682 C C . ASP A 1 94 ? -5.414 -1.456 21.003 1.00 80.19 94 ASP A C 1
ATOM 684 O O . ASP A 1 94 ? -5.670 -0.421 21.635 1.00 80.19 94 ASP A O 1
ATOM 688 N N . PRO A 1 95 ? -6.167 -1.844 19.952 1.00 76.56 95 PRO A N 1
ATOM 689 C CA . PRO A 1 95 ? -7.255 -1.024 19.429 1.00 76.56 95 PRO A CA 1
ATOM 690 C C . PRO A 1 95 ? -8.380 -0.781 20.442 1.00 76.56 95 PRO A C 1
ATOM 692 O O . PRO A 1 95 ? -9.103 0.210 20.322 1.00 76.56 95 PRO A O 1
ATOM 695 N N . SER A 1 96 ? -8.507 -1.638 21.461 1.00 77.38 96 SER A N 1
ATOM 696 C CA . SER A 1 96 ? -9.492 -1.496 22.539 1.00 77.38 96 SER A CA 1
ATOM 697 C C . SER A 1 96 ? -9.193 -0.334 23.494 1.00 77.38 96 SER A C 1
ATOM 699 O O . SER A 1 96 ? -10.089 0.139 24.193 1.00 77.38 96 SER A O 1
ATOM 701 N N . THR A 1 97 ? -7.959 0.177 23.495 1.00 84.31 97 THR A N 1
ATOM 702 C CA . THR A 1 97 ? -7.525 1.261 24.392 1.00 84.31 97 THR A CA 1
ATOM 703 C C . THR A 1 97 ? -7.764 2.659 23.819 1.00 84.31 97 THR A C 1
ATOM 705 O O . THR A 1 97 ? -7.576 3.660 24.516 1.00 84.31 97 THR A O 1
ATOM 708 N N . PHE A 1 98 ? -8.202 2.766 22.559 1.00 85.12 98 PHE A N 1
ATOM 709 C CA . PHE A 1 98 ? -8.398 4.059 21.912 1.00 85.12 98 PHE A CA 1
ATOM 710 C C . PHE A 1 98 ? -9.607 4.820 22.482 1.00 85.12 98 PHE A C 1
ATOM 712 O O . PHE A 1 98 ? -10.729 4.303 22.477 1.00 85.12 98 PHE A O 1
ATOM 719 N N . PRO A 1 99 ? -9.441 6.092 22.901 1.00 86.81 99 PRO A N 1
ATOM 720 C CA . PRO A 1 99 ? -10.566 6.907 23.336 1.00 86.81 99 PRO A CA 1
ATOM 721 C C . PRO A 1 99 ? -11.610 7.033 22.212 1.00 86.81 99 PRO A C 1
ATOM 723 O O . PRO A 1 99 ? -11.272 7.404 21.089 1.00 86.81 99 PRO A O 1
ATOM 726 N N . PRO A 1 100 ? -12.914 6.841 22.469 1.00 85.19 100 PRO A N 1
ATOM 727 C CA . PRO A 1 100 ? -13.921 6.765 21.404 1.00 85.19 100 PRO A CA 1
ATOM 728 C C . PRO A 1 100 ? -14.077 8.065 20.598 1.00 85.19 100 PRO A C 1
ATOM 730 O O . PRO A 1 100 ? -14.595 8.057 19.482 1.00 85.19 100 PRO A O 1
ATOM 733 N N . ARG A 1 101 ? -13.654 9.201 21.168 1.00 89.69 101 ARG A N 1
ATOM 734 C CA . ARG A 1 101 ? -13.704 10.521 20.524 1.00 89.69 101 ARG A CA 1
ATOM 735 C C . ARG A 1 101 ? -12.391 10.924 19.851 1.00 89.69 101 ARG A C 1
ATOM 737 O O . ARG A 1 101 ? -12.393 11.936 19.145 1.00 89.69 101 ARG A O 1
ATOM 744 N N . SER A 1 102 ? -11.304 10.180 20.050 1.00 89.94 102 SER A N 1
ATOM 745 C CA . SER A 1 102 ? -10.019 10.498 19.432 1.00 89.94 102 SER A CA 1
ATOM 746 C C . SER A 1 102 ? -10.008 10.151 17.935 1.00 89.94 102 SER A C 1
ATOM 748 O O . SER A 1 102 ? -10.867 9.393 17.467 1.00 89.94 102 SER A O 1
ATOM 750 N N . PRO A 1 103 ? -9.088 10.734 17.143 1.00 89.75 103 PRO A N 1
ATOM 751 C CA . PRO A 1 103 ? -8.949 10.409 15.724 1.00 89.75 103 PRO A CA 1
ATOM 752 C C . PRO A 1 103 ? -8.767 8.907 15.476 1.00 89.75 103 PRO A C 1
ATOM 754 O O . PRO A 1 103 ? -9.421 8.352 14.595 1.00 89.75 103 PRO A O 1
ATOM 757 N N . GLU A 1 104 ? -7.935 8.250 16.281 1.00 90.62 104 GLU A N 1
ATOM 758 C CA . GLU A 1 104 ? -7.661 6.819 16.195 1.00 90.62 104 GLU A CA 1
ATOM 759 C C . GLU A 1 104 ? -8.874 5.972 16.583 1.00 90.62 104 GLU A C 1
ATOM 761 O O . GLU A 1 104 ? -9.226 5.075 15.825 1.00 90.62 104 GLU A O 1
ATOM 766 N N . GLY A 1 105 ? -9.609 6.317 17.648 1.00 88.88 105 GLY A N 1
ATOM 767 C CA . GLY A 1 105 ? -10.839 5.604 18.013 1.00 88.88 105 GLY A CA 1
ATOM 768 C C . GLY A 1 105 ? -11.944 5.744 16.960 1.00 88.88 105 GLY A C 1
ATOM 769 O O . GLY A 1 105 ? -12.663 4.788 16.663 1.00 88.88 105 GLY A O 1
ATOM 770 N N . LYS A 1 106 ? -12.060 6.918 16.324 1.00 92.81 106 LYS A N 1
ATOM 771 C CA . LYS A 1 106 ? -12.987 7.131 15.198 1.00 92.81 106 LYS A CA 1
ATOM 772 C C . LYS A 1 106 ? -12.590 6.324 13.964 1.00 92.81 106 LYS A C 1
ATOM 774 O O . LYS A 1 106 ? -13.473 5.796 13.292 1.00 92.81 106 LYS A O 1
ATOM 779 N N . LEU A 1 107 ? -11.296 6.264 13.647 1.00 92.19 107 LEU A N 1
ATOM 780 C CA . LEU A 1 107 ? -10.792 5.502 12.507 1.00 92.19 107 LEU A CA 1
ATOM 781 C C . LEU A 1 107 ? -10.932 3.996 12.747 1.00 92.19 107 LEU A C 1
ATOM 783 O O . LEU A 1 107 ? -11.434 3.302 11.870 1.00 92.19 107 LEU A O 1
ATOM 787 N N . GLN A 1 108 ? -10.591 3.517 13.945 1.00 92.94 108 GLN A N 1
ATOM 788 C CA . GLN A 1 108 ? -10.728 2.112 14.322 1.00 92.94 108 GLN A CA 1
ATOM 789 C C . GLN A 1 108 ? -12.174 1.644 14.170 1.00 92.94 108 GLN A C 1
ATOM 791 O O . GLN A 1 108 ? -12.422 0.677 13.468 1.00 92.94 108 GLN A O 1
ATOM 796 N N . ARG A 1 109 ? -13.150 2.416 14.663 1.00 92.06 109 ARG A N 1
ATOM 797 C CA . ARG A 1 109 ? -14.577 2.101 14.473 1.00 92.06 109 ARG A CA 1
ATOM 798 C C . ARG A 1 109 ? -14.997 1.982 13.009 1.00 92.06 109 ARG A C 1
ATOM 800 O O . ARG A 1 109 ? -15.938 1.254 12.715 1.00 92.06 109 ARG A O 1
ATOM 807 N N . LYS A 1 110 ? -14.373 2.728 12.090 1.00 92.94 110 LYS A N 1
ATOM 808 C CA . LYS A 1 110 ? -14.649 2.584 10.650 1.00 92.94 110 LYS A CA 1
ATOM 809 C C . LYS A 1 110 ? -14.059 1.288 10.105 1.00 92.94 110 LYS A C 1
ATOM 811 O O . LYS A 1 110 ? -14.729 0.612 9.338 1.00 92.94 110 LYS A O 1
ATOM 816 N N . ILE A 1 111 ? -12.846 0.941 10.528 1.00 91.69 111 ILE A N 1
ATOM 817 C CA . ILE A 1 111 ? -12.202 -0.325 10.168 1.00 91.69 111 ILE A CA 1
ATOM 818 C C . ILE A 1 111 ? -13.026 -1.505 10.705 1.00 91.69 111 ILE A C 1
ATOM 820 O O . ILE A 1 111 ? -13.325 -2.429 9.958 1.00 91.69 111 ILE A O 1
ATOM 824 N N . ASP A 1 112 ? -13.486 -1.435 11.955 1.00 92.75 112 ASP A N 1
ATOM 825 C CA . ASP A 1 112 ? -14.311 -2.478 12.576 1.00 92.75 112 ASP A CA 1
ATOM 826 C C . ASP A 1 112 ? -15.661 -2.635 11.861 1.00 92.75 112 ASP A C 1
ATOM 828 O O . ASP A 1 112 ? -16.103 -3.752 11.607 1.00 92.75 112 ASP A O 1
ATOM 832 N N . LYS A 1 113 ? -16.296 -1.521 11.462 1.00 92.19 113 LYS A N 1
ATOM 833 C CA . LYS A 1 113 ? -17.519 -1.543 10.636 1.00 92.19 113 LYS A CA 1
ATOM 834 C C . LYS A 1 113 ? -17.313 -2.222 9.285 1.00 92.19 113 LYS A C 1
ATOM 836 O O . LYS A 1 113 ? -18.250 -2.823 8.775 1.00 92.19 113 LYS A O 1
ATOM 841 N N . ASN A 1 114 ? -16.103 -2.147 8.741 1.00 90.56 114 ASN A N 1
ATOM 842 C CA . ASN A 1 114 ? -15.718 -2.822 7.507 1.00 90.56 114 ASN A CA 1
ATOM 843 C C . ASN A 1 114 ? -15.224 -4.259 7.755 1.00 90.56 114 ASN A C 1
ATOM 845 O O . ASN A 1 114 ? -14.593 -4.836 6.881 1.00 90.56 114 ASN A O 1
ATOM 849 N N . GLY A 1 115 ? -15.472 -4.848 8.932 1.00 92.44 115 GLY A N 1
ATOM 850 C CA . GLY A 1 115 ? -15.060 -6.218 9.250 1.00 92.44 115 GLY A CA 1
ATOM 851 C C . GLY A 1 115 ? -13.589 -6.358 9.649 1.00 92.44 115 GLY A C 1
ATOM 852 O O . GLY A 1 115 ? -13.011 -7.430 9.500 1.00 92.44 115 GLY A O 1
ATOM 853 N N . GLY A 1 116 ? -12.952 -5.285 10.130 1.00 90.88 116 GLY A N 1
ATOM 854 C CA . GLY A 1 116 ? -11.541 -5.306 10.536 1.00 90.88 116 GLY A CA 1
ATOM 855 C C . GLY A 1 116 ? -10.556 -5.219 9.364 1.00 90.88 116 GLY A C 1
ATOM 856 O O . GLY A 1 116 ? -9.349 -5.421 9.536 1.00 90.88 116 GLY A O 1
ATOM 857 N N . VAL A 1 117 ? -11.057 -4.926 8.164 1.00 93.12 117 VAL A N 1
ATOM 858 C CA . VAL A 1 117 ? -10.264 -4.818 6.942 1.00 93.12 117 VAL A CA 1
ATOM 859 C C . VAL A 1 117 ? -10.358 -3.423 6.338 1.00 93.12 117 VAL A C 1
ATOM 861 O O . VAL A 1 117 ? -11.298 -2.662 6.573 1.00 93.12 117 VAL A O 1
ATOM 864 N N . TRP A 1 118 ? -9.335 -3.064 5.572 1.00 93.81 118 TRP A N 1
ATOM 865 C CA . TRP A 1 118 ? -9.259 -1.788 4.877 1.00 93.81 118 TRP A CA 1
ATOM 866 C C . TRP A 1 118 ? -8.588 -1.958 3.521 1.00 93.81 118 TRP A C 1
ATOM 868 O O . TRP A 1 118 ? -7.853 -2.921 3.296 1.00 93.81 118 TRP A O 1
ATOM 878 N N . GLU A 1 119 ? -8.838 -1.009 2.630 1.00 93.88 119 GLU A N 1
ATOM 879 C CA . GLU A 1 119 ? -8.262 -0.985 1.294 1.00 93.88 119 GLU A CA 1
ATOM 880 C C . GLU A 1 119 ? -6.862 -0.373 1.311 1.00 93.88 119 GLU A C 1
ATOM 882 O O . GLU A 1 119 ? -6.653 0.762 1.749 1.00 93.88 119 GLU A O 1
ATOM 887 N N . HIS A 1 120 ? -5.891 -1.136 0.822 1.00 91.06 120 HIS A N 1
ATOM 888 C CA . HIS A 1 120 ? -4.491 -0.748 0.733 1.00 91.06 120 HIS A CA 1
ATOM 889 C C . HIS A 1 120 ? -4.011 -0.844 -0.697 1.00 91.06 120 HIS A C 1
ATOM 891 O O . HIS A 1 120 ? -4.368 -1.766 -1.427 1.00 91.06 120 HIS A O 1
ATOM 897 N N . ALA A 1 121 ? -3.132 0.076 -1.079 1.00 91.44 121 ALA A N 1
ATOM 898 C CA . ALA A 1 121 ? -2.385 -0.096 -2.309 1.00 91.44 121 ALA A CA 1
ATOM 899 C C . ALA A 1 121 ? -1.492 -1.343 -2.197 1.00 91.44 121 ALA A C 1
ATOM 901 O O . ALA A 1 121 ? -0.894 -1.597 -1.147 1.00 91.44 121 ALA A O 1
ATOM 902 N N . ALA A 1 122 ? -1.374 -2.084 -3.291 1.00 92.19 122 ALA A N 1
ATOM 903 C CA . ALA A 1 122 ? -0.483 -3.227 -3.414 1.00 92.19 122 ALA A CA 1
ATOM 904 C C . ALA A 1 122 ? 0.194 -3.243 -4.785 1.00 92.19 122 ALA A C 1
ATOM 906 O O . ALA A 1 122 ? -0.267 -2.607 -5.741 1.00 92.19 122 ALA A O 1
ATOM 907 N N . LEU A 1 123 ? 1.307 -3.969 -4.856 1.00 93.00 123 LEU A N 1
ATOM 908 C CA . LEU A 1 123 ? 2.035 -4.216 -6.089 1.00 93.00 123 LEU A CA 1
ATOM 909 C C . LEU A 1 123 ? 1.711 -5.626 -6.584 1.00 93.00 123 LEU A C 1
ATOM 911 O O . LEU A 1 123 ? 1.686 -6.571 -5.798 1.00 93.00 123 LEU A O 1
ATOM 915 N N . PHE A 1 124 ? 1.494 -5.746 -7.882 1.00 94.06 124 PHE A N 1
ATOM 916 C CA . PHE A 1 124 ? 1.206 -6.989 -8.578 1.00 94.06 124 PHE A CA 1
ATOM 917 C C . PHE A 1 124 ? 2.250 -7.206 -9.666 1.00 94.06 124 PHE A C 1
ATOM 919 O O . PHE A 1 124 ? 2.845 -6.244 -10.160 1.00 94.06 124 PHE A O 1
ATOM 926 N N . ASP A 1 125 ? 2.485 -8.454 -10.042 1.00 94.62 125 ASP A N 1
ATOM 927 C CA . ASP A 1 125 ? 3.247 -8.763 -11.246 1.00 94.62 125 ASP A CA 1
ATOM 928 C C . ASP A 1 125 ? 2.389 -8.513 -12.506 1.00 94.62 125 ASP A C 1
ATOM 930 O O . ASP A 1 125 ? 1.213 -8.136 -12.434 1.00 94.62 125 ASP A O 1
ATOM 934 N N . LEU A 1 126 ? 2.976 -8.698 -13.690 1.00 93.25 126 LEU A N 1
ATOM 935 C CA . LEU A 1 126 ? 2.243 -8.560 -14.955 1.00 93.25 126 LEU A CA 1
ATOM 936 C C . LEU A 1 126 ? 1.164 -9.637 -15.152 1.00 93.25 126 LEU A C 1
ATOM 938 O O . LEU A 1 126 ? 0.224 -9.414 -15.912 1.00 93.25 126 LEU A O 1
ATOM 942 N N . ALA A 1 127 ? 1.285 -10.774 -14.464 1.00 90.69 127 ALA A N 1
ATOM 943 C CA . ALA A 1 127 ? 0.303 -11.853 -14.478 1.00 90.69 127 ALA A CA 1
ATOM 944 C C . ALA A 1 127 ? -0.876 -11.598 -13.516 1.00 90.69 127 ALA A C 1
ATOM 946 O O . ALA A 1 127 ? -1.859 -12.331 -13.555 1.00 90.69 127 ALA A O 1
ATOM 947 N N . GLY A 1 128 ? -0.812 -10.544 -12.695 1.00 88.81 128 GLY A N 1
ATOM 948 C CA . GLY A 1 128 ? -1.844 -10.188 -11.724 1.00 88.81 128 GLY A CA 1
ATOM 949 C C . GLY A 1 128 ? -1.677 -10.847 -10.353 1.00 88.81 128 GLY A C 1
ATOM 950 O O . GLY A 1 128 ? -2.570 -10.718 -9.519 1.00 88.81 128 GLY A O 1
ATOM 951 N N . ASN A 1 129 ? -0.553 -11.513 -10.081 1.00 91.94 129 ASN A N 1
ATOM 952 C CA . ASN A 1 129 ? -0.279 -12.094 -8.769 1.00 91.94 129 ASN A CA 1
ATOM 953 C C . ASN A 1 129 ? 0.250 -11.028 -7.799 1.00 91.94 129 ASN A C 1
ATOM 955 O O . ASN A 1 129 ? 1.046 -10.169 -8.197 1.00 91.94 129 ASN A O 1
ATOM 959 N N . PRO A 1 130 ? -0.144 -11.075 -6.516 1.00 92.19 130 PRO A N 1
ATOM 960 C CA . PRO A 1 130 ? 0.311 -10.116 -5.521 1.00 92.19 130 PRO A CA 1
ATOM 961 C C . PRO A 1 130 ? 1.806 -10.316 -5.222 1.00 92.19 130 PRO A C 1
ATOM 963 O O . PRO A 1 130 ? 2.277 -11.427 -4.978 1.00 92.19 130 PRO A O 1
ATOM 966 N N . VAL A 1 131 ? 2.564 -9.219 -5.216 1.00 94.31 131 VAL A N 1
ATOM 967 C CA . VAL A 1 131 ? 4.015 -9.214 -4.986 1.00 94.31 131 VAL A CA 1
ATOM 968 C C . VAL A 1 131 ? 4.318 -8.776 -3.548 1.00 94.31 131 VAL A C 1
ATOM 970 O O . VAL A 1 131 ? 3.748 -7.776 -3.100 1.00 94.31 131 VAL A O 1
ATOM 973 N N . PRO A 1 132 ? 5.257 -9.435 -2.834 1.00 94.25 132 PRO A N 1
ATOM 974 C CA . PRO A 1 132 ? 5.689 -9.026 -1.497 1.00 94.25 132 PRO A CA 1
ATOM 975 C C . PRO A 1 132 ? 6.375 -7.655 -1.500 1.00 94.25 132 PRO A C 1
ATOM 977 O O . PRO A 1 132 ? 7.600 -7.542 -1.590 1.00 94.25 132 PRO A O 1
ATOM 980 N N . ALA A 1 133 ? 5.588 -6.585 -1.413 1.00 93.94 133 ALA A N 1
ATOM 981 C CA . ALA A 1 133 ? 6.071 -5.219 -1.522 1.00 93.94 133 ALA A CA 1
ATOM 982 C C . ALA A 1 133 ? 5.455 -4.303 -0.463 1.00 93.94 133 ALA A C 1
ATOM 984 O O . ALA A 1 133 ? 4.257 -4.336 -0.205 1.00 93.94 133 ALA A O 1
ATOM 985 N N . ILE A 1 134 ? 6.283 -3.422 0.103 1.00 91.50 134 ILE A N 1
ATOM 986 C CA . ILE A 1 134 ? 5.847 -2.402 1.065 1.00 91.50 134 ILE A CA 1
ATOM 987 C C . ILE A 1 134 ? 6.158 -1.022 0.511 1.00 91.50 134 ILE A C 1
ATOM 989 O O . ILE A 1 134 ? 7.285 -0.754 0.086 1.00 91.50 134 ILE A O 1
ATOM 993 N N . LEU A 1 135 ? 5.190 -0.111 0.589 1.00 89.56 135 LEU A N 1
ATOM 994 C CA . LEU A 1 135 ? 5.423 1.282 0.249 1.00 89.56 135 LEU A CA 1
ATOM 995 C C . LEU A 1 135 ? 6.212 1.984 1.358 1.00 89.56 135 LEU A C 1
ATOM 997 O O . LEU A 1 135 ? 5.753 2.094 2.495 1.00 89.56 135 LEU A O 1
ATOM 1001 N N . LYS A 1 136 ? 7.409 2.475 1.028 1.00 88.75 136 LYS A N 1
ATOM 1002 C CA . LYS A 1 136 ? 8.299 3.144 1.982 1.00 88.75 136 LYS A CA 1
ATOM 1003 C C . LYS A 1 136 ? 8.642 4.567 1.548 1.00 88.75 136 LYS A C 1
ATOM 1005 O O . LYS A 1 136 ? 8.826 4.820 0.354 1.00 88.75 136 LYS A O 1
ATOM 1010 N N . PRO A 1 137 ? 8.770 5.502 2.506 1.00 87.44 137 PRO A N 1
ATOM 1011 C CA . PRO A 1 137 ? 9.303 6.822 2.221 1.00 87.44 137 PRO A CA 1
ATOM 1012 C C . PRO A 1 137 ? 10.800 6.724 1.897 1.00 87.44 137 PRO A C 1
ATOM 1014 O O . PRO A 1 137 ? 11.570 6.058 2.590 1.00 87.44 137 PRO A O 1
ATOM 1017 N N . THR A 1 138 ? 11.220 7.416 0.845 1.00 88.69 138 THR A N 1
ATOM 1018 C CA . THR A 1 138 ? 12.614 7.578 0.417 1.00 88.69 138 THR A CA 1
ATOM 1019 C C . THR A 1 138 ? 12.954 9.069 0.315 1.00 88.69 138 THR A C 1
ATOM 1021 O O . THR A 1 138 ? 12.074 9.926 0.389 1.00 88.69 138 THR A O 1
ATOM 1024 N N . ARG A 1 139 ? 14.232 9.401 0.078 1.00 85.38 139 ARG A N 1
ATOM 1025 C CA . ARG A 1 139 ? 14.690 10.782 -0.189 1.00 85.38 139 ARG A CA 1
ATOM 1026 C C . ARG A 1 139 ? 13.917 11.471 -1.326 1.00 85.38 139 ARG A C 1
ATOM 1028 O O . ARG A 1 139 ? 13.834 12.693 -1.340 1.00 85.38 139 ARG A O 1
ATOM 1035 N N . PHE A 1 140 ? 13.413 10.705 -2.289 1.00 79.94 140 PHE A N 1
ATOM 1036 C CA . PHE A 1 140 ? 12.781 11.219 -3.506 1.00 79.94 140 PHE A CA 1
ATOM 1037 C C . PHE A 1 140 ? 11.252 11.064 -3.498 1.00 79.94 140 PHE A C 1
ATOM 1039 O O . PHE A 1 140 ? 10.624 11.179 -4.543 1.00 79.94 140 PHE A O 1
ATOM 1046 N N . GLY A 1 141 ? 10.655 10.781 -2.337 1.00 85.31 141 GLY A N 1
ATOM 1047 C CA . GLY A 1 141 ? 9.234 10.453 -2.207 1.00 85.31 141 GLY A CA 1
ATOM 1048 C C . GLY A 1 141 ? 9.018 8.972 -1.909 1.00 85.31 141 GLY A C 1
ATOM 1049 O O . GLY A 1 141 ? 9.912 8.298 -1.398 1.00 85.31 141 GLY A O 1
ATOM 1050 N N . PHE A 1 142 ? 7.830 8.452 -2.193 1.00 87.12 142 PHE A N 1
ATOM 1051 C CA . PHE A 1 142 ? 7.490 7.064 -1.884 1.00 87.12 142 PHE A CA 1
ATOM 1052 C C . PHE A 1 142 ? 7.932 6.104 -2.992 1.00 87.12 142 PHE A C 1
ATOM 1054 O O . PHE A 1 142 ? 7.821 6.404 -4.181 1.00 87.12 142 PHE A O 1
ATOM 1061 N N . ALA A 1 143 ? 8.423 4.934 -2.598 1.00 91.19 143 ALA A N 1
ATOM 1062 C CA . ALA A 1 143 ? 8.742 3.846 -3.511 1.00 91.19 143 ALA A CA 1
ATOM 1063 C C . ALA A 1 143 ? 8.365 2.506 -2.882 1.00 91.19 143 ALA A C 1
ATOM 1065 O O . ALA A 1 143 ? 8.432 2.335 -1.662 1.00 91.19 143 ALA A O 1
ATOM 1066 N N . TRP A 1 144 ? 7.995 1.547 -3.721 1.00 93.12 144 TRP A N 1
ATOM 1067 C CA . TRP A 1 144 ? 7.768 0.176 -3.296 1.00 93.12 144 TRP A CA 1
ATOM 1068 C C . TRP A 1 144 ? 9.106 -0.518 -3.078 1.00 93.12 144 TRP A C 1
ATOM 1070 O O . TRP A 1 144 ? 9.944 -0.571 -3.979 1.00 93.12 144 TRP A O 1
ATOM 1080 N N . ALA A 1 145 ? 9.305 -1.041 -1.877 1.00 94.44 145 ALA A N 1
ATOM 1081 C CA . ALA A 1 145 ? 10.377 -1.965 -1.563 1.00 94.44 145 ALA A CA 1
ATOM 1082 C C . ALA A 1 145 ? 9.860 -3.386 -1.792 1.00 94.44 145 ALA A C 1
ATOM 1084 O O . ALA A 1 145 ? 9.008 -3.843 -1.033 1.00 94.44 145 ALA A O 1
ATOM 1085 N N . VAL A 1 146 ? 10.357 -4.057 -2.831 1.00 95.00 146 VAL A N 1
ATOM 1086 C CA . VAL A 1 146 ? 10.022 -5.449 -3.158 1.00 95.00 146 VAL A CA 1
ATOM 1087 C C . VAL A 1 146 ? 10.962 -6.387 -2.410 1.00 95.00 146 VAL A C 1
ATOM 1089 O O . VAL A 1 146 ? 12.180 -6.188 -2.405 1.00 95.00 146 VAL A O 1
ATOM 1092 N N . TYR A 1 147 ? 10.405 -7.416 -1.789 1.00 94.62 147 TYR A N 1
ATOM 1093 C CA . TYR A 1 147 ? 11.112 -8.381 -0.960 1.00 94.62 147 TYR A CA 1
ATOM 1094 C C . TYR A 1 147 ? 11.106 -9.767 -1.599 1.00 94.62 147 TYR A C 1
ATOM 1096 O O . TYR A 1 147 ? 10.174 -10.140 -2.302 1.00 94.62 147 TYR A O 1
ATOM 1104 N N . ALA A 1 148 ? 12.148 -10.551 -1.316 1.00 91.06 148 ALA A N 1
ATOM 1105 C CA . ALA A 1 148 ? 12.222 -11.949 -1.746 1.00 91.06 148 ALA A CA 1
ATOM 1106 C C . ALA A 1 148 ? 11.324 -12.870 -0.905 1.00 91.06 148 ALA A C 1
ATOM 1108 O O . ALA A 1 148 ? 11.067 -14.003 -1.296 1.00 91.06 148 ALA A O 1
ATOM 1109 N N . ASN A 1 149 ? 10.894 -12.413 0.274 1.00 90.69 149 ASN A N 1
ATOM 1110 C CA . ASN A 1 149 ? 10.082 -13.188 1.200 1.00 90.69 149 ASN A CA 1
ATOM 1111 C C . ASN A 1 149 ? 8.702 -12.550 1.397 1.00 90.69 149 ASN A C 1
ATOM 1113 O O . ASN A 1 149 ? 8.537 -11.334 1.319 1.00 90.69 149 ASN A O 1
ATOM 1117 N N . GLN A 1 150 ? 7.715 -13.386 1.716 1.00 88.06 150 GLN A N 1
ATOM 1118 C CA . GLN A 1 150 ? 6.340 -12.944 1.967 1.00 88.06 150 GLN A CA 1
ATOM 1119 C C . GLN A 1 150 ? 6.205 -12.113 3.248 1.00 88.06 150 GLN A C 1
ATOM 1121 O O . GLN A 1 150 ? 5.320 -11.280 3.349 1.00 88.06 150 GLN A O 1
ATOM 1126 N N . LYS A 1 151 ? 7.119 -12.283 4.212 1.00 85.75 151 LYS A N 1
ATOM 1127 C CA . LYS A 1 151 ? 7.135 -11.488 5.452 1.00 85.75 151 LYS A CA 1
ATOM 1128 C C . LYS A 1 151 ? 7.610 -10.046 5.238 1.00 85.75 151 LYS A C 1
ATOM 1130 O O . LYS A 1 151 ? 7.646 -9.278 6.193 1.00 85.75 151 LYS A O 1
ATOM 1135 N N . CYS A 1 152 ? 8.045 -9.700 4.026 1.00 87.81 152 CYS A N 1
ATOM 1136 C CA . CYS A 1 152 ? 8.607 -8.402 3.670 1.00 87.81 152 CYS A CA 1
ATOM 1137 C C . CYS A 1 152 ? 9.707 -7.905 4.629 1.00 87.81 152 CYS A C 1
ATOM 1139 O O . CYS A 1 152 ? 9.811 -6.717 4.954 1.00 87.81 152 CYS A O 1
ATOM 1141 N N . THR A 1 153 ? 10.558 -8.829 5.079 1.00 86.06 153 THR A N 1
ATOM 1142 C CA . THR A 1 153 ? 11.679 -8.558 5.986 1.00 86.06 153 THR A CA 1
ATOM 1143 C C . THR A 1 153 ? 13.026 -8.757 5.295 1.00 86.06 153 THR A C 1
ATOM 1145 O O . THR A 1 153 ? 13.161 -9.513 4.335 1.00 86.06 153 THR A O 1
ATOM 1148 N N . GLY A 1 154 ? 14.064 -8.090 5.805 1.00 87.00 154 GLY A N 1
ATOM 1149 C CA . GLY A 1 154 ? 15.434 -8.262 5.321 1.00 87.00 154 GLY A CA 1
ATOM 1150 C C . GLY A 1 154 ? 15.764 -7.431 4.078 1.00 87.00 154 GLY A C 1
ATOM 1151 O O . GLY A 1 154 ? 15.434 -6.244 4.000 1.00 87.00 154 GLY A O 1
ATOM 1152 N N . LYS A 1 155 ? 16.501 -8.034 3.136 1.00 90.56 155 LYS A N 1
ATOM 1153 C CA . LYS A 1 155 ? 17.064 -7.337 1.971 1.00 90.56 155 LYS A CA 1
ATOM 1154 C C . LYS A 1 155 ? 15.983 -7.056 0.924 1.00 90.56 155 LYS A C 1
ATOM 1156 O O . LYS A 1 155 ? 15.293 -7.962 0.469 1.00 90.56 155 LYS A O 1
ATOM 1161 N N . VAL A 1 156 ? 15.904 -5.794 0.507 1.00 94.75 156 VAL A N 1
ATOM 1162 C CA . VAL A 1 156 ? 15.069 -5.363 -0.620 1.00 94.75 156 VAL A CA 1
ATOM 1163 C C . VAL A 1 156 ? 15.699 -5.863 -1.920 1.00 94.75 156 VAL A C 1
ATOM 1165 O O . VAL A 1 156 ? 16.874 -5.596 -2.177 1.00 94.75 156 VAL A O 1
ATOM 1168 N N . VAL A 1 157 ? 14.920 -6.588 -2.719 1.00 94.62 157 VAL A N 1
ATOM 1169 C CA . VAL A 1 157 ? 15.317 -7.122 -4.030 1.00 94.62 157 VAL A CA 1
ATOM 1170 C C . VAL A 1 157 ? 15.320 -6.006 -5.061 1.00 94.62 157 VAL A C 1
ATOM 1172 O O . VAL A 1 157 ? 16.299 -5.822 -5.780 1.00 94.62 157 VAL A O 1
ATOM 1175 N N . GLN A 1 158 ? 14.241 -5.225 -5.094 1.00 94.81 158 GLN A N 1
ATOM 1176 C CA . GLN A 1 158 ? 14.056 -4.165 -6.072 1.00 94.81 158 GLN A CA 1
ATOM 1177 C C . GLN A 1 158 ? 13.282 -2.996 -5.470 1.00 94.81 158 GLN A C 1
ATOM 1179 O O . GLN A 1 158 ? 12.388 -3.169 -4.645 1.00 94.81 158 GLN A O 1
ATOM 1184 N N . TRP A 1 159 ? 13.631 -1.790 -5.908 1.00 94.31 159 TRP A N 1
ATOM 1185 C CA . TRP A 1 159 ? 12.881 -0.580 -5.602 1.00 94.31 159 TRP A CA 1
ATOM 1186 C C . TRP A 1 159 ? 12.070 -0.160 -6.823 1.00 94.31 159 TRP A C 1
ATOM 1188 O O . TRP A 1 159 ? 12.636 0.106 -7.885 1.00 94.31 159 TRP A O 1
ATOM 1198 N N . VAL A 1 160 ? 10.753 -0.057 -6.667 1.00 93.62 160 VAL A N 1
ATOM 1199 C CA . VAL A 1 160 ? 9.833 0.360 -7.730 1.00 93.62 160 VAL A CA 1
ATOM 1200 C C . VAL A 1 160 ? 9.248 1.717 -7.352 1.00 93.62 160 VAL A C 1
ATOM 1202 O O . VAL A 1 160 ? 8.314 1.836 -6.563 1.00 93.62 160 VAL A O 1
ATOM 1205 N N . GLY A 1 161 ? 9.863 2.776 -7.877 1.00 88.31 161 GLY A N 1
ATOM 1206 C CA . GLY A 1 161 ? 9.388 4.148 -7.685 1.00 88.31 161 GLY A CA 1
ATOM 1207 C C . GLY A 1 161 ? 8.205 4.491 -8.588 1.00 88.31 161 GLY A C 1
ATOM 1208 O O . GLY A 1 161 ? 8.134 4.011 -9.728 1.00 88.31 161 GLY A O 1
ATOM 1209 N N . TYR A 1 162 ? 7.330 5.370 -8.098 1.00 81.44 162 TYR A N 1
ATOM 1210 C CA . TYR A 1 162 ? 6.297 5.995 -8.918 1.00 81.44 162 TYR A CA 1
ATOM 1211 C C . TYR A 1 162 ? 6.911 6.873 -10.009 1.00 81.44 162 TYR A C 1
ATOM 1213 O O . TYR A 1 162 ? 7.978 7.462 -9.837 1.00 81.44 162 TYR A O 1
ATOM 1221 N N . SER A 1 163 ? 6.211 6.975 -11.135 1.00 82.25 163 SER A N 1
ATOM 1222 C CA . SER A 1 163 ? 6.504 7.991 -12.139 1.00 82.25 163 SER A CA 1
ATOM 1223 C C . SER A 1 163 ? 5.943 9.341 -11.699 1.00 82.25 163 SER A C 1
ATOM 1225 O O . SER A 1 163 ? 4.805 9.414 -11.219 1.00 82.25 163 SER A O 1
ATOM 1227 N N . SER A 1 164 ? 6.731 10.397 -11.900 1.00 80.12 164 SER A N 1
ATOM 1228 C CA . SER A 1 164 ? 6.330 11.799 -11.715 1.00 80.12 164 SER A CA 1
ATOM 1229 C C . SER A 1 164 ? 5.606 12.379 -12.937 1.00 80.12 164 SER A C 1
ATOM 1231 O O . SER A 1 164 ? 5.380 13.584 -12.992 1.00 80.12 164 SER A O 1
ATOM 1233 N N . ALA A 1 165 ? 5.274 11.554 -13.937 1.00 82.50 165 ALA A N 1
ATOM 1234 C CA . ALA A 1 165 ? 4.506 11.999 -15.094 1.00 82.50 165 ALA A CA 1
ATOM 1235 C C . ALA A 1 165 ? 3.137 12.553 -14.663 1.00 82.50 165 ALA A C 1
ATOM 1237 O O . ALA A 1 165 ? 2.491 11.993 -13.784 1.00 82.50 165 ALA A O 1
ATOM 1238 N N . HIS A 1 166 ? 2.681 13.633 -15.303 1.00 81.56 166 HIS A N 1
ATOM 1239 C CA . HIS A 1 166 ? 1.392 14.256 -14.984 1.00 81.56 166 HIS A CA 1
ATOM 1240 C C . HIS A 1 166 ? 0.193 13.403 -15.436 1.00 81.56 166 HIS A C 1
ATOM 1242 O O . HIS A 1 166 ? -0.854 13.403 -14.798 1.00 81.56 166 HIS A O 1
ATOM 1248 N N . ASN A 1 167 ? 0.358 12.637 -16.518 1.00 87.56 167 ASN A N 1
ATOM 1249 C CA . ASN A 1 167 ? -0.681 11.768 -17.064 1.00 87.56 167 ASN A CA 1
ATOM 1250 C C . ASN A 1 167 ? -0.706 10.408 -16.339 1.00 87.56 167 ASN A C 1
ATOM 1252 O O . ASN A 1 167 ? 0.314 9.715 -16.278 1.00 87.56 167 ASN A O 1
ATOM 1256 N N . LEU A 1 168 ? -1.882 10.006 -15.846 1.00 81.56 168 LEU A N 1
ATOM 1257 C CA . LEU A 1 168 ? -2.112 8.728 -15.171 1.00 81.56 168 LEU A CA 1
ATOM 1258 C C . LEU A 1 168 ? -1.711 7.517 -16.028 1.00 81.56 168 LEU A C 1
ATOM 1260 O O . LEU A 1 168 ? -0.979 6.661 -15.532 1.00 81.56 168 LEU A O 1
ATOM 1264 N N . GLN A 1 169 ? -2.102 7.472 -17.305 1.00 85.69 169 GLN A N 1
ATOM 1265 C CA . GLN A 1 169 ? -1.749 6.375 -18.217 1.00 85.69 169 GLN A CA 1
ATOM 1266 C C . GLN A 1 169 ? -0.226 6.201 -18.313 1.00 85.69 169 GLN A C 1
ATOM 1268 O O . GLN A 1 169 ? 0.300 5.095 -18.203 1.00 85.69 169 GLN A O 1
ATOM 1273 N N . MET A 1 170 ? 0.513 7.311 -18.431 1.00 86.38 170 MET A N 1
ATOM 1274 C CA . MET A 1 170 ? 1.981 7.293 -18.476 1.00 86.38 170 MET A CA 1
ATOM 1275 C C . MET A 1 170 ? 2.590 6.803 -17.163 1.00 86.38 170 MET A C 1
ATOM 1277 O O . MET A 1 170 ? 3.608 6.105 -17.176 1.00 86.38 170 MET A O 1
ATOM 1281 N N . ARG A 1 171 ? 1.977 7.137 -16.020 1.00 85.44 171 ARG A N 1
ATOM 1282 C CA . ARG A 1 171 ? 2.425 6.633 -14.718 1.00 85.44 171 ARG A CA 1
ATOM 1283 C C . ARG A 1 171 ? 2.235 5.126 -14.617 1.00 85.44 171 ARG A C 1
ATOM 1285 O O . ARG A 1 171 ? 3.188 4.454 -14.232 1.00 85.44 171 ARG A O 1
ATOM 1292 N N . ILE A 1 172 ? 1.068 4.612 -15.012 1.00 86.81 172 ILE A N 1
ATOM 1293 C CA . ILE A 1 172 ? 0.768 3.172 -15.032 1.00 86.81 172 ILE A CA 1
ATOM 1294 C C . ILE A 1 172 ? 1.757 2.449 -15.953 1.00 86.81 172 ILE A C 1
ATOM 1296 O O . ILE A 1 172 ? 2.473 1.559 -15.498 1.00 86.81 172 ILE A O 1
ATOM 1300 N N . LYS A 1 173 ? 1.918 2.927 -17.193 1.00 88.75 173 LYS A N 1
ATOM 1301 C CA . LYS A 1 173 ? 2.846 2.355 -18.181 1.00 88.75 173 LYS A CA 1
ATOM 1302 C C . LYS A 1 173 ? 4.303 2.341 -17.707 1.00 88.75 173 LYS A C 1
ATOM 1304 O O . LYS A 1 173 ? 5.050 1.424 -18.026 1.00 88.75 173 LYS A O 1
ATOM 1309 N N . THR A 1 174 ? 4.723 3.340 -16.926 1.00 89.75 174 THR A N 1
ATOM 1310 C CA . THR A 1 174 ? 6.081 3.387 -16.350 1.00 89.75 174 THR A CA 1
ATOM 1311 C C . THR A 1 174 ? 6.289 2.348 -15.246 1.00 89.75 174 THR A C 1
ATOM 1313 O O . THR A 1 174 ? 7.417 1.919 -15.015 1.00 89.75 174 THR A O 1
ATOM 1316 N N . VAL A 1 175 ? 5.245 1.987 -14.498 1.00 90.38 175 VAL A N 1
ATOM 1317 C CA . VAL A 1 175 ? 5.348 0.907 -13.504 1.00 90.38 175 VAL A CA 1
ATOM 1318 C C . VAL A 1 175 ? 5.297 -0.446 -14.210 1.00 90.38 175 VAL A C 1
ATOM 1320 O O . VAL A 1 175 ? 6.107 -1.319 -13.904 1.00 90.38 175 VAL A O 1
ATOM 1323 N N . GLU A 1 176 ? 4.460 -0.566 -15.237 1.00 91.88 176 GLU A N 1
ATOM 1324 C CA . GLU A 1 176 ? 4.348 -1.772 -16.057 1.00 91.88 176 GLU A CA 1
ATOM 1325 C C . GLU A 1 176 ? 5.627 -2.087 -16.830 1.00 91.88 176 GLU A C 1
ATOM 1327 O O . GLU A 1 176 ? 6.063 -3.234 -16.848 1.00 91.88 176 GLU A O 1
ATOM 1332 N N . SER A 1 177 ? 6.322 -1.073 -17.356 1.00 91.62 177 SER A N 1
ATOM 1333 C CA . SER A 1 177 ? 7.632 -1.261 -17.994 1.00 91.62 177 SER A CA 1
ATOM 1334 C C . SER A 1 177 ? 8.718 -1.763 -17.035 1.00 91.62 177 SER A C 1
ATOM 1336 O O . SER A 1 177 ? 9.745 -2.267 -17.482 1.00 91.62 177 SER A O 1
ATOM 1338 N N . LYS A 1 178 ? 8.498 -1.655 -15.718 1.00 92.62 178 LYS A N 1
ATOM 1339 C CA . LYS A 1 178 ? 9.365 -2.238 -14.681 1.00 92.62 178 LYS A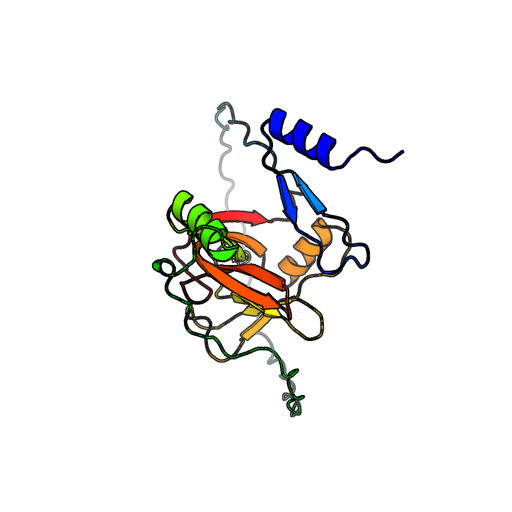 CA 1
ATOM 1340 C C . LYS A 1 178 ? 8.956 -3.663 -14.297 1.00 92.62 178 LYS A C 1
ATOM 1342 O O . LYS A 1 178 ? 9.602 -4.234 -13.423 1.00 92.62 178 LYS A O 1
ATOM 1347 N N . GLY A 1 179 ? 7.915 -4.213 -14.923 1.00 94.06 179 GLY A N 1
ATOM 1348 C CA . GLY A 1 179 ? 7.392 -5.555 -14.669 1.00 94.06 179 GLY A CA 1
ATOM 1349 C C . GLY A 1 179 ? 6.301 -5.624 -13.601 1.00 94.06 179 GLY A C 1
ATOM 1350 O O . GLY A 1 179 ? 6.038 -6.711 -13.094 1.00 94.06 179 GLY A O 1
ATOM 1351 N N . TYR A 1 180 ? 5.681 -4.495 -13.236 1.00 95.06 180 TYR A N 1
ATOM 1352 C CA . TYR A 1 180 ? 4.720 -4.448 -12.132 1.00 95.06 180 TYR A CA 1
ATOM 1353 C C . TYR A 1 180 ? 3.441 -3.690 -12.479 1.00 95.06 180 TYR A C 1
ATOM 1355 O O . TYR A 1 180 ? 3.450 -2.725 -13.235 1.00 95.06 180 TYR A O 1
ATOM 1363 N N . ARG A 1 181 ? 2.339 -4.064 -11.837 1.00 93.88 181 ARG A N 1
ATOM 1364 C CA . ARG A 1 181 ? 1.076 -3.321 -11.831 1.00 93.88 181 ARG A CA 1
ATOM 1365 C C . ARG A 1 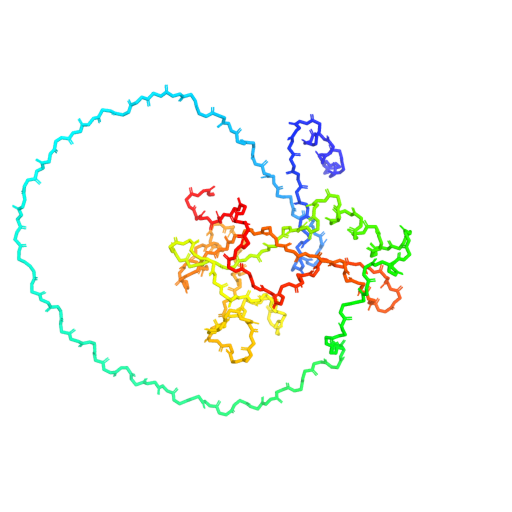181 ? 0.763 -2.858 -10.416 1.00 93.88 181 ARG A C 1
ATOM 1367 O O . ARG A 1 181 ? 1.227 -3.437 -9.438 1.00 93.88 181 ARG A O 1
ATOM 1374 N N . ILE A 1 182 ? 0.004 -1.777 -10.296 1.00 91.50 182 ILE A N 1
ATOM 1375 C CA . ILE A 1 182 ? -0.491 -1.304 -8.999 1.00 91.50 182 ILE A CA 1
ATOM 1376 C C . ILE A 1 182 ? -1.951 -1.714 -8.899 1.00 91.50 182 ILE A C 1
ATOM 1378 O O . ILE A 1 182 ? -2.677 -1.661 -9.887 1.00 91.50 182 ILE A O 1
ATOM 1382 N N . GLY A 1 183 ? -2.391 -2.088 -7.709 1.00 91.25 183 GLY A N 1
ATOM 1383 C CA . GLY A 1 183 ? -3.793 -2.349 -7.432 1.00 91.25 183 GLY A CA 1
ATOM 1384 C C . GLY A 1 183 ? -4.164 -1.998 -6.000 1.00 91.25 183 GLY A C 1
ATOM 1385 O O . GLY A 1 183 ? -3.375 -1.401 -5.263 1.00 91.25 183 GLY A O 1
ATOM 1386 N N . ILE A 1 184 ? -5.379 -2.369 -5.630 1.00 92.56 184 ILE A N 1
ATOM 1387 C CA . ILE A 1 184 ? -5.970 -2.217 -4.311 1.00 92.56 184 ILE A CA 1
ATOM 1388 C C . ILE A 1 184 ? -6.312 -3.613 -3.801 1.00 92.56 184 ILE A C 1
ATOM 1390 O O . ILE A 1 184 ? -6.956 -4.395 -4.502 1.00 92.56 184 ILE A O 1
ATOM 1394 N N . VAL A 1 185 ? -5.890 -3.901 -2.575 1.00 93.06 185 VAL A N 1
ATOM 1395 C CA . VAL A 1 185 ? -6.247 -5.112 -1.834 1.00 93.06 185 VAL A CA 1
ATOM 1396 C C . VAL A 1 185 ? -6.980 -4.741 -0.560 1.00 93.06 185 VAL A C 1
ATOM 1398 O O . VAL A 1 185 ? -6.684 -3.716 0.056 1.00 93.06 185 VAL A O 1
ATOM 1401 N N . ARG A 1 186 ? -7.900 -5.594 -0.130 1.00 93.25 186 ARG A N 1
ATOM 1402 C CA . ARG A 1 186 ? -8.556 -5.491 1.165 1.00 93.25 186 ARG A CA 1
ATOM 1403 C C . ARG A 1 186 ? -7.834 -6.410 2.145 1.00 93.25 186 ARG A C 1
ATOM 1405 O O . ARG A 1 186 ? -7.814 -7.625 1.980 1.00 93.25 186 ARG A O 1
ATOM 1412 N N . ALA A 1 187 ? -7.201 -5.808 3.148 1.00 93.19 187 ALA A N 1
ATOM 1413 C CA . ALA A 1 187 ? -6.341 -6.512 4.095 1.00 93.19 187 ALA A CA 1
ATOM 1414 C C . ALA A 1 187 ? -6.643 -6.123 5.543 1.00 93.19 187 ALA A C 1
ATOM 1416 O O . ALA A 1 187 ? -7.163 -5.033 5.826 1.00 93.19 187 ALA A O 1
ATOM 1417 N N . ARG A 1 188 ? -6.281 -7.010 6.478 1.00 92.94 188 ARG A N 1
ATOM 1418 C CA . ARG A 1 188 ? -6.466 -6.780 7.915 1.00 92.94 188 ARG A CA 1
ATOM 1419 C C . ARG A 1 188 ? -5.696 -5.550 8.366 1.00 92.94 188 ARG A C 1
ATOM 1421 O O . ARG A 1 188 ? -4.524 -5.354 8.036 1.00 92.94 188 ARG A O 1
ATOM 1428 N N . SER A 1 189 ? -6.398 -4.692 9.091 1.00 93.12 189 SER A N 1
ATOM 1429 C CA . SER A 1 189 ? -5.948 -3.330 9.329 1.00 93.12 189 SER A CA 1
ATOM 1430 C C . SER A 1 189 ? -6.312 -2.846 10.712 1.00 93.12 189 SER A C 1
ATOM 1432 O O . SER A 1 189 ? -7.262 -3.314 11.331 1.00 93.12 189 SER A O 1
ATOM 1434 N N . GLN A 1 190 ? -5.568 -1.852 11.173 1.00 92.88 190 GLN A N 1
ATOM 1435 C CA . GLN A 1 190 ? -5.822 -1.204 12.442 1.00 92.88 190 GLN A CA 1
ATOM 1436 C C . GLN A 1 190 ? -5.458 0.280 12.361 1.00 92.88 190 GLN A C 1
ATOM 1438 O O . GLN A 1 190 ? -4.586 0.693 11.589 1.00 92.88 190 GLN A O 1
ATOM 1443 N N . ALA A 1 191 ? -6.146 1.102 13.146 1.00 90.50 191 ALA A N 1
ATOM 1444 C CA . ALA A 1 191 ? -5.788 2.495 13.315 1.00 90.50 191 ALA A CA 1
ATOM 1445 C C . ALA A 1 191 ? -4.475 2.603 14.098 1.00 90.50 191 ALA A C 1
ATOM 1447 O O . ALA A 1 191 ? -4.310 2.024 15.169 1.00 90.50 191 ALA A O 1
ATOM 1448 N N . GLN A 1 192 ? -3.553 3.396 13.571 1.00 89.69 192 GLN A N 1
ATOM 1449 C CA . GLN A 1 192 ? -2.339 3.802 14.253 1.00 89.69 192 GLN A CA 1
ATOM 1450 C C . GLN A 1 192 ? -2.410 5.303 14.510 1.00 89.69 192 GLN A C 1
ATOM 1452 O O . GLN A 1 192 ? -2.535 6.101 13.574 1.00 89.69 192 GLN A O 1
ATOM 1457 N N . ALA A 1 193 ? -2.313 5.686 15.781 1.00 87.12 193 ALA A N 1
ATOM 1458 C CA . ALA A 1 193 ? -2.178 7.082 16.160 1.00 87.12 193 ALA A CA 1
ATOM 1459 C C . ALA A 1 193 ? -0.872 7.650 15.584 1.00 87.12 193 ALA A C 1
ATOM 1461 O O . ALA A 1 193 ? 0.193 7.040 15.681 1.00 87.12 193 ALA A O 1
ATOM 1462 N N . ILE A 1 194 ? -0.960 8.825 14.969 1.00 87.19 194 ILE A N 1
ATOM 1463 C CA . ILE A 1 194 ? 0.192 9.611 14.542 1.00 87.19 194 ILE A CA 1
ATOM 1464 C C . ILE A 1 194 ? 0.151 10.925 15.302 1.00 87.19 194 ILE A C 1
ATOM 1466 O O . ILE A 1 194 ? -0.857 11.637 15.306 1.00 87.19 194 ILE A O 1
ATOM 1470 N N . GLN A 1 195 ? 1.280 11.275 15.901 1.00 85.25 195 GLN A N 1
ATOM 1471 C CA . GLN A 1 195 ? 1.479 12.588 16.480 1.00 85.25 195 GLN A CA 1
ATOM 1472 C C . GLN A 1 195 ? 2.558 13.330 15.695 1.00 85.25 195 GLN A C 1
ATOM 1474 O O . GLN A 1 195 ? 3.729 12.966 15.729 1.00 85.25 195 GLN A O 1
ATOM 1479 N N . GLU A 1 196 ? 2.158 14.392 14.996 1.00 82.00 196 GLU A N 1
ATOM 1480 C CA . GLU A 1 196 ? 3.078 15.293 14.302 1.00 82.00 196 GLU A CA 1
ATOM 1481 C C . GLU A 1 196 ? 3.115 16.629 15.054 1.00 82.00 196 GLU A C 1
ATOM 1483 O O . GLU A 1 196 ? 2.242 17.496 14.922 1.00 82.00 196 GLU A O 1
ATOM 1488 N N . GLY A 1 197 ? 4.101 16.762 15.946 1.00 85.88 197 GLY A N 1
ATOM 1489 C CA . GLY A 1 197 ? 4.187 17.878 16.885 1.00 85.88 197 GLY A CA 1
ATOM 1490 C C . GLY A 1 197 ? 2.971 17.929 17.816 1.00 85.88 197 GLY A C 1
ATOM 1491 O O . GLY A 1 197 ? 2.788 17.063 18.671 1.00 85.88 197 GLY A O 1
ATOM 1492 N N . ARG A 1 198 ? 2.131 18.960 17.655 1.00 86.25 198 ARG A N 1
ATOM 1493 C CA . ARG A 1 198 ? 0.887 19.142 18.432 1.00 86.25 198 ARG A CA 1
ATOM 1494 C C . ARG A 1 198 ? -0.357 18.570 17.746 1.00 86.25 198 ARG A C 1
ATOM 1496 O O . ARG A 1 198 ? -1.422 18.541 18.358 1.00 86.25 198 ARG A O 1
ATOM 1503 N N . LYS A 1 199 ? -0.258 18.146 16.483 1.00 83.62 199 LYS A N 1
ATOM 1504 C CA . LYS A 1 199 ? -1.395 17.601 15.735 1.00 83.62 199 LYS A CA 1
ATOM 1505 C C . LYS A 1 199 ? -1.514 16.106 16.009 1.00 83.62 199 LYS A C 1
ATOM 1507 O O . LYS A 1 199 ? -0.570 15.359 15.768 1.00 83.62 199 LYS A O 1
ATOM 1512 N N . LYS A 1 200 ? -2.684 15.690 16.495 1.00 86.19 200 LYS A N 1
ATOM 1513 C CA . LYS A 1 200 ? -3.068 14.281 16.623 1.00 86.19 200 LYS A CA 1
ATOM 1514 C C . LYS A 1 200 ? -3.871 13.879 15.393 1.00 86.19 200 LYS A C 1
ATOM 1516 O O . LYS A 1 200 ? -4.888 14.505 15.091 1.00 86.19 200 LYS A O 1
ATOM 1521 N N . SER A 1 201 ? -3.416 12.856 14.692 1.00 89.69 201 SER A N 1
ATOM 1522 C CA . SER A 1 201 ? -4.113 12.236 13.570 1.00 89.69 201 SER A CA 1
ATOM 1523 C C . SER A 1 201 ? -4.037 10.717 13.702 1.00 89.69 201 SER A C 1
ATOM 1525 O O . SER A 1 201 ? -3.407 10.187 14.614 1.00 89.69 201 SER A O 1
ATOM 1527 N N . ALA A 1 202 ? -4.718 10.003 12.815 1.00 89.44 202 ALA A N 1
ATOM 1528 C CA . ALA A 1 202 ? -4.628 8.556 12.739 1.00 89.44 202 ALA A CA 1
ATOM 1529 C C . ALA A 1 202 ? -4.417 8.145 11.284 1.00 89.44 202 ALA A C 1
ATOM 1531 O O . ALA A 1 202 ? -4.970 8.772 10.377 1.00 89.44 202 ALA A O 1
ATOM 1532 N N . LYS A 1 203 ? -3.623 7.098 11.071 1.00 90.00 203 LYS A N 1
ATOM 1533 C CA . LYS A 1 203 ? -3.505 6.410 9.781 1.00 90.00 203 LYS A CA 1
ATOM 1534 C C . LYS A 1 203 ? -3.984 4.979 9.921 1.00 90.00 203 LYS A C 1
ATOM 1536 O O . LYS A 1 203 ? -3.952 4.414 11.009 1.00 90.00 203 LYS A O 1
ATOM 1541 N N . VAL A 1 204 ? -4.382 4.395 8.804 1.00 90.81 204 VAL A N 1
ATOM 1542 C CA . VAL A 1 204 ? -4.598 2.956 8.723 1.00 90.81 204 VAL A CA 1
ATOM 1543 C C . VAL A 1 204 ? -3.245 2.286 8.509 1.00 90.81 204 VAL A C 1
ATOM 1545 O O . VAL A 1 204 ? -2.487 2.693 7.628 1.00 90.81 204 VAL A O 1
ATOM 1548 N N . THR A 1 205 ? -2.955 1.264 9.301 1.00 89.62 205 THR A N 1
ATOM 1549 C CA . THR A 1 205 ? -1.760 0.432 9.171 1.00 89.62 205 THR A CA 1
ATOM 1550 C C . THR A 1 205 ? -2.192 -1.025 9.044 1.00 89.62 205 THR A C 1
ATOM 1552 O O . THR A 1 205 ? -3.084 -1.473 9.765 1.00 89.62 205 THR A O 1
ATOM 1555 N N . ARG A 1 206 ? -1.582 -1.765 8.111 1.00 90.06 206 ARG A N 1
ATOM 1556 C CA . ARG A 1 206 ? -1.820 -3.207 7.968 1.00 90.06 206 ARG A CA 1
ATOM 1557 C C . ARG A 1 206 ? -1.259 -3.961 9.172 1.00 90.06 206 ARG A C 1
ATOM 1559 O O . ARG A 1 206 ? -0.167 -3.640 9.640 1.00 90.06 206 ARG A O 1
ATOM 1566 N N . THR A 1 207 ? -1.984 -4.968 9.645 1.00 89.25 207 THR A N 1
ATOM 1567 C CA . THR A 1 207 ? -1.560 -5.810 10.779 1.00 89.25 207 THR A CA 1
ATOM 1568 C C . THR A 1 207 ? -0.798 -7.064 10.346 1.00 89.25 207 THR A C 1
ATOM 1570 O O . THR A 1 207 ? -0.099 -7.663 11.156 1.00 89.25 207 THR A O 1
ATOM 1573 N N . ASP A 1 208 ? -0.863 -7.424 9.063 1.00 83.44 208 ASP A N 1
ATOM 1574 C CA . ASP A 1 208 ? -0.200 -8.588 8.449 1.00 83.44 208 ASP A CA 1
ATOM 1575 C C . ASP A 1 208 ? 1.313 -8.417 8.198 1.00 83.44 208 ASP A C 1
ATOM 1577 O O . ASP A 1 208 ? 1.977 -9.320 7.696 1.00 83.44 208 ASP A O 1
ATOM 1581 N N . GLY A 1 209 ? 1.890 -7.266 8.555 1.00 76.81 209 GLY A N 1
ATOM 1582 C CA . GLY A 1 209 ? 3.308 -6.979 8.320 1.00 76.81 209 GLY A CA 1
ATOM 1583 C C . GLY A 1 209 ? 3.621 -6.420 6.929 1.00 76.81 209 GLY A C 1
ATOM 1584 O O . GLY A 1 209 ? 4.791 -6.211 6.611 1.00 76.81 209 GLY A O 1
ATOM 1585 N N . GLY A 1 210 ? 2.599 -6.099 6.130 1.00 79.19 210 GLY A N 1
ATOM 1586 C CA . GLY A 1 210 ? 2.712 -5.337 4.885 1.00 79.19 210 GLY A CA 1
ATOM 1587 C C . GLY A 1 210 ? 2.336 -6.113 3.626 1.00 79.19 210 GLY A C 1
ATOM 1588 O O . GLY A 1 210 ? 2.042 -5.480 2.612 1.00 79.19 210 GLY A O 1
ATOM 1589 N N . PHE A 1 211 ? 2.298 -7.444 3.690 1.00 87.62 211 PHE A N 1
ATOM 1590 C CA . PHE A 1 211 ? 1.890 -8.310 2.592 1.00 87.62 211 PHE A CA 1
ATOM 1591 C C . PHE A 1 211 ? 1.135 -9.524 3.124 1.00 87.62 211 PHE A C 1
ATOM 1593 O O . PHE A 1 211 ? 1.570 -10.168 4.073 1.00 87.62 211 PHE A O 1
ATOM 1600 N N . ASP A 1 212 ? 0.030 -9.838 2.461 1.00 87.56 212 ASP A N 1
ATOM 1601 C CA . ASP A 1 212 ? -0.786 -11.014 2.717 1.00 87.56 212 ASP A CA 1
ATOM 1602 C C . ASP A 1 212 ? -1.175 -11.585 1.346 1.00 87.56 212 ASP A C 1
ATOM 1604 O O . ASP A 1 212 ? -1.831 -10.872 0.576 1.00 87.56 212 ASP A O 1
ATOM 1608 N N . PRO A 1 213 ? -0.712 -12.798 0.988 1.00 86.19 213 PRO A N 1
ATOM 1609 C CA . PRO A 1 213 ? -1.035 -13.413 -0.295 1.00 86.19 213 PRO A CA 1
ATOM 1610 C C . PRO A 1 213 ? -2.513 -13.804 -0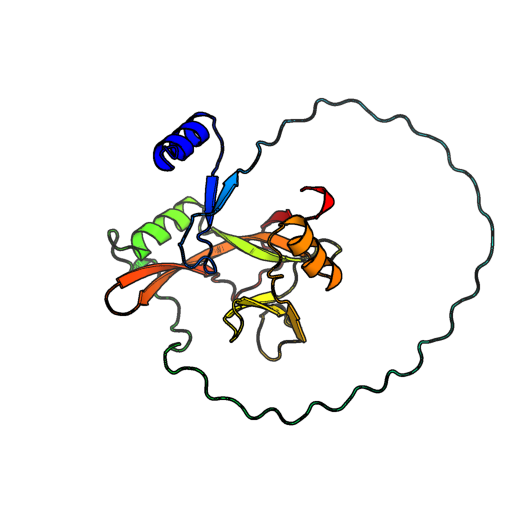.406 1.00 86.19 213 PRO A C 1
ATOM 1612 O O . PRO A 1 213 ? -2.995 -13.971 -1.521 1.00 86.19 213 PRO A O 1
ATOM 1615 N N . GLU A 1 214 ? -3.224 -13.933 0.718 1.00 86.81 214 GLU A N 1
ATOM 1616 C CA . GLU A 1 214 ? -4.651 -14.272 0.760 1.00 86.81 214 GLU A CA 1
ATOM 1617 C C . GLU A 1 214 ? -5.549 -13.027 0.811 1.00 86.81 214 GLU A C 1
ATOM 1619 O O . GLU A 1 214 ? -6.772 -13.142 0.906 1.00 86.81 214 GLU A O 1
ATOM 1624 N N . ALA A 1 215 ? -4.968 -11.823 0.739 1.00 89.25 215 ALA A N 1
ATOM 1625 C CA . ALA A 1 215 ? -5.743 -10.591 0.708 1.00 89.25 215 ALA A CA 1
ATOM 1626 C C . ALA A 1 215 ? -6.642 -10.531 -0.536 1.00 89.25 215 ALA A C 1
ATOM 1628 O O . ALA A 1 215 ? -6.208 -10.784 -1.661 1.00 89.25 215 ALA A O 1
ATOM 1629 N N . GLU A 1 216 ? -7.893 -10.121 -0.332 1.00 91.19 216 GLU A N 1
ATOM 1630 C CA . GLU A 1 216 ? -8.870 -9.965 -1.406 1.00 91.19 216 GLU A CA 1
ATOM 1631 C C . GLU A 1 2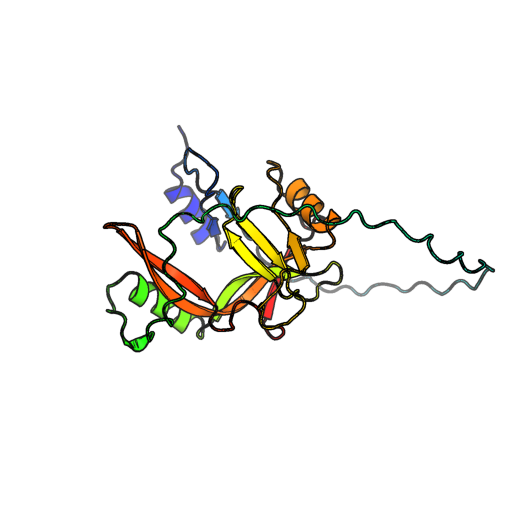16 ? -8.419 -8.842 -2.351 1.00 91.19 216 GLU A C 1
ATOM 1633 O O . GLU A 1 216 ? -8.226 -7.694 -1.938 1.00 91.19 216 GLU A O 1
ATOM 1638 N N . VAL A 1 217 ? -8.241 -9.162 -3.632 1.00 91.31 217 VAL A N 1
ATOM 1639 C CA . VAL A 1 217 ? -7.876 -8.178 -4.655 1.00 91.31 217 VAL A CA 1
ATOM 1640 C C . VAL A 1 217 ? -9.136 -7.443 -5.094 1.00 91.31 217 VAL A C 1
ATOM 1642 O O . VAL A 1 217 ? -10.004 -8.019 -5.737 1.00 91.31 217 VAL A O 1
ATOM 1645 N N . VAL A 1 218 ? -9.221 -6.156 -4.761 1.00 90.56 218 VAL A N 1
ATOM 1646 C CA . VAL A 1 218 ? -10.378 -5.312 -5.091 1.00 90.56 218 VAL A CA 1
ATOM 1647 C C . VAL A 1 218 ? -10.271 -4.801 -6.523 1.00 90.56 218 VAL A C 1
ATOM 1649 O O . VAL A 1 218 ? -11.237 -4.824 -7.280 1.00 90.56 218 VAL A O 1
ATOM 1652 N N . LYS A 1 219 ? -9.091 -4.299 -6.903 1.00 88.62 219 LYS A N 1
ATOM 1653 C CA . LYS A 1 219 ? -8.880 -3.685 -8.217 1.00 88.62 219 LYS A CA 1
ATOM 1654 C C . LYS A 1 219 ? -7.423 -3.756 -8.635 1.00 88.62 219 LYS A C 1
ATOM 1656 O O . LYS A 1 219 ? -6.543 -3.493 -7.825 1.00 88.62 219 LYS A O 1
ATOM 1661 N N . VAL A 1 220 ? -7.159 -4.006 -9.913 1.00 86.50 220 VAL A N 1
ATOM 1662 C CA . VAL A 1 220 ? -5.823 -3.863 -10.507 1.00 86.50 220 VAL A CA 1
ATOM 1663 C C . VAL A 1 220 ? -5.886 -2.792 -11.589 1.00 86.50 220 VAL A C 1
ATOM 1665 O O . VAL A 1 220 ? -6.789 -2.788 -12.422 1.00 86.50 220 VAL A O 1
ATOM 1668 N N . PHE A 1 221 ? -4.948 -1.849 -11.560 1.00 84.12 221 PHE A N 1
ATOM 1669 C CA . PHE A 1 221 ? -4.867 -0.775 -12.542 1.00 84.12 221 PHE A CA 1
ATOM 1670 C C . PHE A 1 221 ? -4.006 -1.233 -13.723 1.00 84.12 221 PHE A C 1
ATOM 1672 O O . PHE A 1 221 ? -2.784 -1.350 -13.606 1.00 84.12 221 PHE A O 1
ATOM 1679 N N . ALA A 1 222 ? -4.659 -1.484 -14.856 1.00 79.31 222 ALA A N 1
ATOM 1680 C CA . ALA A 1 222 ? -4.029 -1.739 -16.148 1.00 79.31 222 ALA A CA 1
ATOM 1681 C C . ALA A 1 222 ? -4.190 -0.505 -17.054 1.00 79.31 222 ALA A C 1
ATOM 1683 O O . ALA A 1 222 ? -5.186 0.211 -16.920 1.00 79.31 222 ALA A O 1
ATOM 1684 N N . PRO A 1 223 ? -3.242 -0.230 -17.968 1.00 73.50 223 PRO A N 1
ATOM 1685 C CA . PRO A 1 223 ? -3.326 0.936 -18.846 1.00 73.50 223 PRO A CA 1
ATOM 1686 C C . PRO A 1 223 ? -4.484 0.845 -19.841 1.00 73.50 223 PRO A C 1
ATOM 1688 O O . PRO A 1 223 ? -4.920 1.869 -20.326 1.00 73.50 223 PRO A O 1
ATOM 1691 N N . GLU A 1 224 ? -4.984 -0.353 -20.145 1.00 74.56 224 GLU A N 1
ATOM 1692 C CA . GLU A 1 224 ? -6.096 -0.555 -21.086 1.00 74.56 224 GLU A CA 1
ATOM 1693 C C . GLU A 1 224 ? -7.447 -0.091 -20.519 1.00 74.56 224 GLU A C 1
ATOM 1695 O O . GLU A 1 224 ? -8.411 0.065 -21.261 1.00 74.56 224 GLU A O 1
ATOM 1700 N N . LEU A 1 225 ? -7.517 0.134 -19.202 1.00 67.69 225 LEU A N 1
ATOM 1701 C CA . LEU A 1 225 ? -8.733 0.529 -18.488 1.00 67.69 225 LEU A CA 1
ATOM 1702 C C . LEU A 1 225 ? -8.864 2.052 -18.298 1.00 67.69 225 LEU A C 1
ATOM 1704 O O . LEU A 1 225 ? -9.818 2.492 -17.657 1.00 67.69 225 LEU A O 1
ATOM 1708 N N . TYR A 1 226 ? -7.903 2.845 -18.787 1.00 60.06 226 TYR A N 1
ATOM 1709 C CA . TYR A 1 226 ? -7.805 4.299 -18.588 1.00 60.06 226 TYR A CA 1
ATOM 1710 C C . TYR A 1 226 ? -7.277 4.981 -19.835 1.00 60.06 226 TYR A C 1
ATOM 1712 O O . TYR A 1 226 ? -7.593 6.168 -20.054 1.00 60.06 226 TYR A O 1
#

Organism: NCBI:txid1220583